Protein AF-A0A5C2SEZ6-F1 (afdb_monomer_lite)

Radius of gyration: 23.27 Å; chains: 1; bounding box: 78×70×46 Å

Secondary structure (DSSP, 8-state):
----------PPPP-------PPP------PPPP-PPPPP---STTPPB--SPPPGGG--SEEEEES-SSSS--PPEEEEEEESPPGGGTTT-TT--TTS-----GGGTT---EEEEEGGG-EEEEE-SSEEEEEEEEEPS--TTT--EEEEEEEEE-SBHHHHHHHHHHHHHHHHHHHHHHT----------TT-------PPPEEEEEEEBPTTS-B----SSTT--TT---B--SPPPEEEE-----------

Sequence (256 aa):
MHSTMDRSFLEELPTEACAEAKPTRQTSNCVPLATAAPLPTITTDSIYTLKTSISTEHFPDDLLVHGNVESVSQATIHYSRVYPIFPRDYTGFPGGKRGRMRKWFADAALSRNVAHLHLASAVQLLSDAHATVLRAPLSLPHESDDGSLVSVVVKIAHHTCGAHQRLVEEAELFNAISPLLEDDPAQNEPDADENAENREVKIPRFYGFYLPVRKDGSMRFRSHGELCDEECQQEVPWMTPILLLGGETEETALED

pLDDT: mean 73.84, std 19.25, range [36.53, 97.06]

Foldseek 3Di:
DDDDDDDDDPDDDDDDDPDDDDDDDDDDDDDDDPDDDDDDADAPPPAAFPPDDDDPLQQAQKEFEADDPPDDDRDTFIKGFPDDDDPVNPVPDPPPDDDPQPQPPVVVPPDGWYKYWYCVNWDFDDDDPFWTKIWTWIFTGDDPDPGRTHIWIKIWTDQWLLSLQVVVVVQVVLSVCQVVVVPPPDDPDDDDPPPPPPPDPDDWHWSGKIFTADPSRDGDPDHPPPPDHNPGGDGHPGGIIMTITTDPPPPPPPPD

Organism: NCBI:txid1328759

Structure (mmCIF, N/CA/C/O backbone):
data_AF-A0A5C2SEZ6-F1
#
_entry.id   AF-A0A5C2SEZ6-F1
#
loop_
_atom_site.group_PDB
_atom_site.id
_atom_site.type_symbol
_atom_site.label_atom_id
_atom_site.label_alt_id
_atom_site.label_comp_id
_atom_site.label_asym_id
_atom_site.label_entity_id
_atom_site.label_seq_id
_atom_site.pdbx_PDB_ins_code
_atom_site.Cartn_x
_atom_site.Cartn_y
_atom_site.Cartn_z
_atom_site.occupancy
_atom_site.B_iso_or_equiv
_atom_site.auth_seq_id
_atom_site.auth_comp_id
_atom_site.auth_asym_id
_atom_site.auth_atom_id
_atom_site.pdbx_PDB_model_num
ATOM 1 N N . MET A 1 1 ? 49.127 26.407 1.325 1.00 43.50 1 MET A N 1
ATOM 2 C CA . MET A 1 1 ? 48.425 25.194 1.792 1.00 43.50 1 MET A CA 1
ATOM 3 C C . MET A 1 1 ? 47.294 24.913 0.815 1.00 43.50 1 MET A C 1
ATOM 5 O O . MET A 1 1 ? 46.201 25.422 0.997 1.00 43.50 1 MET A O 1
ATOM 9 N N . HIS A 1 2 ? 47.595 24.204 -0.272 1.00 36.53 2 HIS A N 1
ATOM 10 C CA . HIS A 1 2 ? 46.609 23.750 -1.254 1.00 36.53 2 HIS A CA 1
ATOM 11 C C . HIS A 1 2 ? 46.599 22.225 -1.188 1.00 36.53 2 HIS A C 1
ATOM 13 O O . HIS A 1 2 ? 47.639 21.601 -1.376 1.00 36.53 2 HIS A O 1
ATOM 19 N N . SER A 1 3 ? 45.450 21.664 -0.821 1.00 48.97 3 SER A N 1
ATOM 20 C CA . SER A 1 3 ? 45.226 20.225 -0.717 1.00 48.97 3 SER A CA 1
ATOM 21 C C . SER A 1 3 ? 44.682 19.733 -2.053 1.00 48.97 3 SER A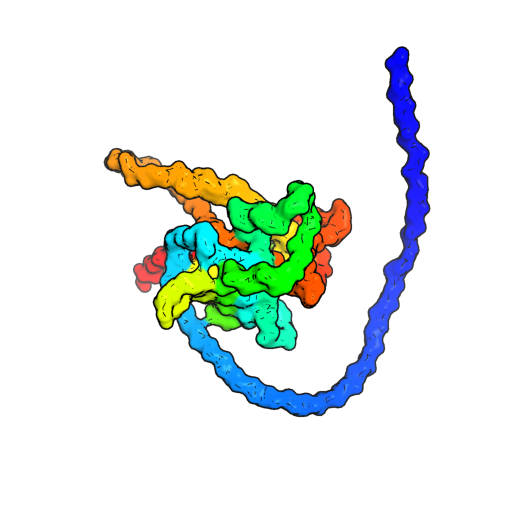 C 1
ATOM 23 O O . SER A 1 3 ? 43.508 19.924 -2.361 1.00 48.97 3 SER A O 1
ATOM 25 N N . THR A 1 4 ? 45.557 19.168 -2.876 1.00 47.66 4 THR A N 1
ATOM 26 C CA . THR A 1 4 ? 45.205 18.352 -4.039 1.00 47.66 4 THR A CA 1
ATOM 27 C C . THR A 1 4 ? 44.840 16.963 -3.528 1.00 47.66 4 THR A C 1
ATOM 29 O O . THR A 1 4 ? 45.702 16.256 -3.014 1.00 47.66 4 THR A O 1
ATOM 32 N N . MET A 1 5 ? 43.567 16.578 -3.632 1.00 48.88 5 MET A N 1
ATOM 33 C CA . MET A 1 5 ? 43.181 15.176 -3.488 1.00 48.88 5 MET A CA 1
ATOM 34 C C . MET A 1 5 ? 43.233 14.505 -4.855 1.00 48.88 5 MET A C 1
ATOM 36 O O . MET A 1 5 ? 42.486 14.865 -5.766 1.00 48.88 5 MET A O 1
ATOM 40 N N . ASP A 1 6 ? 44.157 13.552 -4.961 1.00 43.84 6 ASP A N 1
ATOM 41 C CA . ASP A 1 6 ? 44.297 12.606 -6.058 1.00 43.84 6 ASP A CA 1
ATOM 42 C C . ASP A 1 6 ? 43.005 11.811 -6.248 1.00 43.84 6 ASP A C 1
ATOM 44 O O . ASP A 1 6 ? 42.496 11.157 -5.335 1.00 43.84 6 ASP A O 1
ATOM 48 N N . ARG A 1 7 ? 42.484 11.872 -7.471 1.00 50.72 7 ARG A N 1
ATOM 49 C CA . ARG A 1 7 ? 41.317 11.132 -7.940 1.00 50.72 7 ARG A CA 1
ATOM 50 C C . ARG A 1 7 ? 41.801 10.128 -8.979 1.00 50.72 7 ARG A C 1
ATOM 52 O O . ARG A 1 7 ? 41.666 10.344 -10.177 1.00 50.72 7 ARG A O 1
ATOM 59 N N . SER A 1 8 ? 42.409 9.050 -8.506 1.00 46.88 8 SER A N 1
ATOM 60 C CA . SER A 1 8 ? 42.921 7.980 -9.361 1.00 46.88 8 SER A CA 1
ATOM 61 C C . SER A 1 8 ? 42.810 6.639 -8.648 1.00 46.88 8 SER A C 1
ATOM 63 O O . SER A 1 8 ? 43.757 6.205 -8.010 1.00 46.88 8 SER A O 1
ATOM 65 N N . PHE A 1 9 ? 41.636 6.016 -8.756 1.00 41.41 9 PHE A N 1
ATOM 66 C CA . PHE A 1 9 ? 41.429 4.568 -8.644 1.00 41.41 9 PHE A CA 1
ATOM 67 C C . PHE A 1 9 ? 40.138 4.229 -9.410 1.00 41.41 9 PHE A C 1
ATOM 69 O O . PHE A 1 9 ? 39.067 4.049 -8.840 1.00 41.41 9 PHE A O 1
ATOM 76 N N . LEU A 1 10 ? 40.235 4.257 -10.742 1.00 39.28 10 LEU A N 1
ATOM 77 C CA . LEU A 1 10 ? 39.327 3.531 -11.626 1.00 39.28 10 LEU A CA 1
ATOM 78 C C . LEU A 1 10 ? 40.023 2.203 -11.921 1.00 39.28 10 LEU A C 1
ATOM 80 O O . LEU A 1 10 ? 40.865 2.129 -12.810 1.00 39.28 10 LEU A O 1
ATOM 84 N N . GLU A 1 11 ? 39.725 1.191 -11.111 1.00 45.94 11 GLU A N 1
ATOM 85 C CA . GLU A 1 11 ? 39.969 -0.195 -11.496 1.00 45.94 11 GLU A CA 1
ATOM 86 C C . GLU A 1 11 ? 38.824 -0.634 -12.410 1.00 45.94 11 GLU A C 1
ATOM 88 O O . GLU A 1 11 ? 37.645 -0.587 -12.055 1.00 45.94 11 GLU A O 1
ATOM 93 N N . GLU A 1 12 ? 39.216 -0.996 -13.624 1.00 44.94 12 GLU A N 1
ATOM 94 C CA . GLU A 1 12 ? 38.401 -1.574 -14.680 1.00 44.94 12 GLU A CA 1
ATOM 95 C C . GLU A 1 12 ? 37.790 -2.900 -14.202 1.00 44.94 12 GLU A C 1
ATOM 97 O O . GLU A 1 12 ? 38.507 -3.853 -13.894 1.00 44.94 12 GLU A O 1
ATOM 102 N N . LEU A 1 13 ? 36.457 -2.985 -14.159 1.00 42.41 13 LEU A N 1
ATOM 103 C CA . LEU A 1 13 ? 35.765 -4.264 -14.008 1.00 42.41 13 LEU A CA 1
ATOM 104 C C . LEU A 1 13 ? 35.474 -4.858 -15.397 1.00 42.41 13 LEU A C 1
ATOM 106 O O . LEU A 1 13 ? 34.958 -4.153 -16.271 1.00 42.41 13 LEU A O 1
ATOM 110 N N . PRO A 1 14 ? 35.782 -6.148 -15.624 1.00 46.22 14 PRO A N 1
ATOM 111 C CA . PRO A 1 14 ? 35.607 -6.783 -16.919 1.00 46.22 14 PRO A CA 1
ATOM 112 C C . PRO A 1 14 ? 34.124 -6.899 -17.281 1.00 46.22 14 PRO A C 1
ATOM 114 O O . PRO A 1 14 ? 33.296 -7.391 -16.515 1.00 46.22 14 PRO A O 1
ATOM 117 N N . THR A 1 15 ? 33.817 -6.437 -18.489 1.00 49.62 15 THR A N 1
ATOM 118 C CA . THR A 1 15 ? 32.494 -6.440 -19.108 1.00 49.62 15 THR A CA 1
ATOM 119 C C . THR A 1 15 ? 32.340 -7.694 -19.967 1.00 49.62 15 THR A C 1
ATOM 121 O O . THR A 1 15 ? 32.423 -7.587 -21.180 1.00 49.62 15 THR A O 1
ATOM 124 N N . GLU A 1 16 ? 32.140 -8.887 -19.395 1.00 45.19 16 GLU A N 1
ATOM 125 C CA . GLU A 1 16 ? 31.789 -10.066 -20.209 1.00 45.19 16 GLU A CA 1
ATOM 126 C C . GLU A 1 16 ? 30.840 -11.054 -19.507 1.00 45.19 16 GLU A C 1
ATOM 128 O O . GLU A 1 16 ? 31.006 -11.397 -18.339 1.00 45.19 16 GLU A O 1
ATOM 133 N N . ALA A 1 17 ? 29.901 -11.559 -20.320 1.00 37.75 17 ALA A N 1
ATOM 134 C CA . ALA A 1 17 ? 29.115 -12.790 -20.180 1.00 37.75 17 ALA A CA 1
ATOM 135 C C . ALA A 1 17 ? 27.762 -12.751 -19.432 1.00 37.75 17 ALA A C 1
ATOM 137 O O . ALA A 1 17 ? 27.540 -13.473 -18.461 1.00 37.75 17 ALA A O 1
ATOM 138 N N . CYS A 1 18 ? 26.769 -12.072 -20.021 1.00 37.72 18 CYS A N 1
ATOM 139 C CA . CYS A 1 18 ? 25.389 -12.580 -19.990 1.00 37.72 18 CYS A CA 1
ATOM 140 C C . CYS A 1 18 ? 25.270 -13.755 -20.977 1.00 37.72 18 CYS A C 1
ATOM 142 O O . CYS A 1 18 ? 24.930 -13.569 -22.144 1.00 37.72 18 CYS A O 1
ATOM 144 N N . ALA A 1 19 ? 25.605 -14.963 -20.522 1.00 43.34 19 ALA A N 1
ATOM 145 C CA . ALA A 1 19 ? 25.366 -16.189 -21.274 1.00 43.34 19 ALA A CA 1
ATOM 146 C C . ALA A 1 19 ? 23.899 -16.634 -21.123 1.00 43.34 19 ALA A C 1
ATOM 148 O O . ALA A 1 19 ? 23.390 -16.785 -20.012 1.00 43.34 19 ALA A O 1
ATOM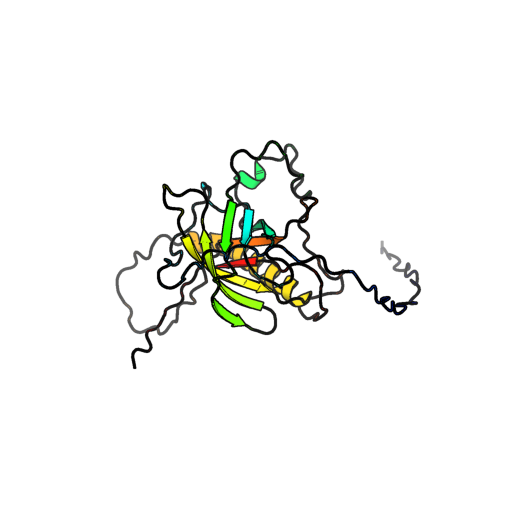 149 N N . GLU A 1 20 ? 23.244 -16.855 -22.265 1.00 47.09 20 GLU A N 1
ATOM 150 C CA . GLU A 1 20 ? 21.928 -17.477 -22.422 1.00 47.09 20 GLU A CA 1
ATOM 151 C C . GLU A 1 20 ? 21.794 -18.779 -21.616 1.00 47.09 20 GLU A C 1
ATOM 153 O O . GLU A 1 20 ? 22.454 -19.782 -21.898 1.00 47.09 20 GLU A O 1
ATOM 158 N N . ALA A 1 21 ? 20.855 -18.811 -20.671 1.00 40.66 21 ALA A N 1
ATOM 159 C CA . ALA A 1 21 ? 20.383 -20.048 -20.065 1.00 40.66 21 ALA A CA 1
ATOM 160 C C . ALA A 1 21 ? 19.099 -20.509 -20.776 1.00 40.66 21 ALA A C 1
ATOM 162 O O . ALA A 1 21 ? 18.012 -19.989 -20.530 1.00 40.66 21 ALA A O 1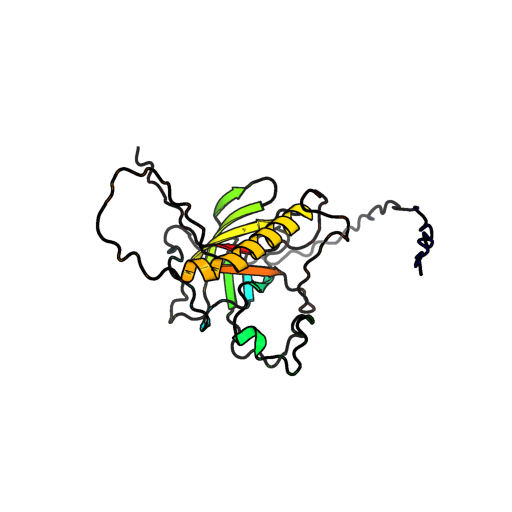
ATOM 163 N N . LYS A 1 22 ? 19.212 -21.512 -21.657 1.00 49.12 22 LYS A N 1
ATOM 164 C CA . LYS A 1 22 ? 18.059 -22.276 -22.166 1.00 49.12 22 LYS A CA 1
ATOM 165 C C . LYS A 1 22 ? 17.486 -23.157 -21.046 1.00 49.12 22 LYS A C 1
ATOM 167 O O . LYS A 1 22 ? 18.234 -23.977 -20.512 1.00 49.12 22 LYS A O 1
ATOM 172 N N . PRO A 1 23 ? 16.182 -23.089 -20.721 1.00 47.78 23 PRO A N 1
ATOM 173 C CA . PRO A 1 23 ? 15.590 -24.031 -19.782 1.00 47.78 23 PRO A CA 1
ATOM 174 C C . PRO A 1 23 ? 15.245 -25.366 -20.461 1.00 47.78 23 PRO A C 1
ATOM 176 O O . PRO A 1 23 ? 14.547 -25.433 -21.475 1.00 47.78 23 PRO A O 1
ATOM 179 N N . THR A 1 24 ? 15.733 -26.448 -19.855 1.00 47.16 24 THR A N 1
ATOM 180 C CA . THR A 1 24 ? 15.420 -27.841 -20.187 1.00 47.16 24 THR A CA 1
ATOM 181 C C . THR A 1 24 ? 13.977 -28.171 -19.803 1.00 47.16 24 THR A C 1
ATOM 183 O O . THR A 1 24 ? 13.569 -28.028 -18.652 1.00 47.16 24 THR A O 1
ATOM 186 N N . ARG A 1 25 ? 13.207 -28.651 -20.782 1.00 39.75 25 ARG A N 1
ATOM 187 C CA . ARG A 1 25 ? 11.801 -29.057 -20.662 1.00 39.75 25 ARG A CA 1
ATOM 188 C C . ARG A 1 25 ? 11.692 -30.351 -19.837 1.00 39.75 25 ARG A C 1
ATOM 190 O O . ARG A 1 25 ? 11.939 -31.432 -20.363 1.00 39.75 25 ARG A O 1
ATOM 197 N N . GLN A 1 26 ? 11.334 -30.250 -18.556 1.00 48.25 26 GLN A N 1
ATOM 198 C CA . GLN A 1 26 ? 10.955 -31.403 -17.728 1.00 48.25 26 GLN A CA 1
ATOM 199 C C . GLN A 1 26 ? 9.450 -31.672 -17.853 1.00 48.25 26 GLN A C 1
ATOM 201 O O . GLN A 1 26 ? 8.622 -30.819 -17.548 1.00 48.25 26 GLN A O 1
ATOM 206 N N . THR A 1 27 ? 9.100 -32.875 -18.302 1.00 45.91 27 THR A N 1
ATOM 207 C CA . THR A 1 27 ? 7.737 -33.415 -18.295 1.00 45.91 27 THR A CA 1
ATOM 208 C C . THR A 1 27 ? 7.425 -33.951 -16.897 1.00 45.91 27 THR A C 1
ATOM 210 O O . THR A 1 27 ? 7.945 -35.003 -16.520 1.00 45.91 27 THR A O 1
ATOM 213 N N . SER A 1 28 ? 6.616 -33.234 -16.112 1.00 58.03 28 SER A N 1
ATOM 214 C CA . SER A 1 28 ? 6.117 -33.724 -14.824 1.00 58.03 28 SER A CA 1
ATOM 215 C C . SER A 1 28 ? 4.764 -34.419 -14.996 1.00 58.03 28 SER A C 1
ATOM 217 O O . SER A 1 28 ? 3.887 -33.968 -15.732 1.00 58.03 28 SER A O 1
ATOM 219 N N . ASN A 1 29 ? 4.619 -35.560 -14.324 1.00 50.25 29 ASN A N 1
ATOM 220 C CA . ASN A 1 29 ? 3.380 -36.322 -14.248 1.00 50.25 29 ASN A CA 1
ATOM 221 C C . ASN A 1 29 ? 2.355 -35.556 -13.395 1.00 50.25 29 ASN A C 1
ATOM 223 O O . ASN A 1 29 ? 2.601 -35.294 -12.217 1.00 50.25 29 ASN A O 1
ATOM 227 N N . CYS A 1 30 ? 1.206 -35.219 -13.984 1.00 37.72 30 CYS A N 1
ATOM 228 C CA . CYS A 1 30 ? 0.079 -34.605 -13.286 1.00 37.72 30 CYS A CA 1
ATOM 229 C C . CYS A 1 30 ? -0.617 -35.623 -12.373 1.00 37.72 30 CYS A C 1
ATOM 231 O O . CYS A 1 30 ? -1.228 -36.581 -12.843 1.00 37.72 30 CYS A O 1
ATOM 233 N N . VAL A 1 31 ? -0.566 -35.377 -11.066 1.00 55.00 31 VAL A N 1
ATOM 234 C CA . VAL A 1 31 ? -1.474 -35.988 -10.090 1.00 55.00 31 VAL A CA 1
ATOM 235 C C . VAL A 1 31 ? -2.766 -35.157 -10.081 1.00 55.00 31 VAL A C 1
ATOM 237 O O . VAL A 1 31 ? -2.671 -33.929 -10.026 1.00 55.00 31 VAL A O 1
ATOM 240 N N . PRO A 1 32 ? -3.964 -35.766 -10.166 1.00 47.41 32 PRO A N 1
ATOM 241 C CA . PRO A 1 32 ? -5.222 -35.025 -10.179 1.00 47.41 32 PRO A CA 1
ATOM 242 C C . PRO A 1 32 ? -5.427 -34.272 -8.857 1.00 47.41 32 PRO A C 1
ATOM 244 O O . PRO A 1 32 ? -5.467 -34.861 -7.777 1.00 47.41 32 PRO A O 1
ATOM 247 N N . LEU A 1 33 ? -5.517 -32.946 -8.976 1.00 52.81 33 LEU A N 1
ATOM 248 C CA . LEU A 1 33 ? -5.685 -31.991 -7.888 1.00 52.81 33 LEU A CA 1
ATOM 249 C C . LEU A 1 33 ? -7.116 -32.087 -7.336 1.00 52.81 33 LEU A C 1
ATOM 251 O O . LEU A 1 33 ? -8.083 -31.999 -8.094 1.00 52.81 33 LEU A O 1
ATOM 255 N N . ALA A 1 34 ? -7.241 -32.282 -6.023 1.00 51.84 34 ALA A N 1
ATOM 256 C CA . ALA A 1 34 ? -8.524 -32.320 -5.331 1.00 51.84 34 ALA A CA 1
ATOM 257 C C . ALA A 1 34 ? -9.313 -31.023 -5.577 1.00 51.84 34 ALA A C 1
ATOM 259 O O . ALA A 1 34 ? -8.772 -29.923 -5.460 1.00 51.84 34 ALA A O 1
ATOM 260 N N . THR A 1 35 ? -10.590 -31.164 -5.932 1.00 53.38 35 THR A N 1
ATOM 261 C CA . THR A 1 35 ? -11.515 -30.063 -6.209 1.00 53.38 35 THR A CA 1
ATOM 262 C C . THR A 1 35 ? -11.680 -29.198 -4.957 1.00 53.38 35 THR A C 1
ATOM 264 O O . THR A 1 35 ? -12.340 -29.600 -4.001 1.00 53.38 35 THR A O 1
ATOM 267 N N . ALA A 1 36 ? -11.040 -28.026 -4.941 1.00 60.66 36 ALA A N 1
ATOM 268 C CA . ALA A 1 36 ? -11.191 -27.048 -3.871 1.00 60.66 36 ALA A CA 1
ATOM 269 C C . ALA A 1 36 ? -12.627 -26.499 -3.863 1.00 60.66 36 ALA A C 1
ATOM 271 O O . ALA A 1 36 ? -13.188 -26.198 -4.918 1.00 60.66 36 ALA A O 1
ATOM 272 N N . ALA A 1 37 ? -13.224 -26.387 -2.675 1.00 57.94 37 ALA A N 1
ATOM 273 C CA . ALA A 1 37 ? -14.543 -25.789 -2.506 1.00 57.94 37 ALA A CA 1
ATOM 274 C C . ALA A 1 37 ? -14.534 -24.317 -2.979 1.00 57.94 37 ALA A C 1
ATOM 276 O O . ALA A 1 37 ? -13.536 -23.623 -2.763 1.00 57.94 37 ALA A O 1
ATOM 277 N N . PRO A 1 38 ? -15.611 -23.831 -3.624 1.00 60.88 38 PRO A N 1
ATOM 278 C CA . PRO A 1 38 ? -15.698 -22.446 -4.075 1.00 60.88 38 PRO A CA 1
ATOM 279 C C . PRO A 1 38 ? -15.639 -21.492 -2.876 1.00 60.88 38 PRO A C 1
ATOM 281 O O . PRO A 1 38 ? -16.372 -21.658 -1.901 1.00 60.88 38 PRO A O 1
ATOM 284 N N . LEU A 1 39 ? -14.738 -20.509 -2.945 1.00 63.16 39 LEU A N 1
ATOM 285 C CA . LEU A 1 39 ? -14.617 -19.463 -1.932 1.00 63.16 39 LEU A CA 1
ATOM 286 C C . LEU A 1 39 ? -15.883 -18.585 -1.938 1.00 63.16 39 LEU A C 1
ATOM 288 O O . LEU A 1 39 ? -16.404 -18.298 -3.020 1.00 63.16 39 LEU A O 1
ATOM 292 N N . PRO A 1 40 ? -16.376 -18.148 -0.765 1.00 63.34 40 PRO A N 1
ATOM 293 C CA . PRO A 1 40 ? -17.528 -17.257 -0.682 1.00 63.34 40 PRO A CA 1
ATOM 294 C C . PRO A 1 40 ? -17.240 -15.961 -1.447 1.00 63.34 40 PRO A C 1
ATOM 296 O O . PRO A 1 40 ? -16.238 -15.289 -1.205 1.00 63.34 40 PRO A O 1
ATOM 299 N N . THR A 1 41 ? -18.108 -15.629 -2.401 1.00 66.94 41 THR A N 1
ATOM 300 C CA . THR A 1 41 ? -18.017 -14.389 -3.173 1.00 66.94 41 THR A CA 1
ATOM 301 C C . THR A 1 41 ? -18.573 -13.251 -2.326 1.00 66.94 41 THR A C 1
ATOM 303 O O . THR A 1 41 ? -19.759 -13.238 -2.010 1.00 66.94 41 THR A O 1
ATOM 306 N N . ILE A 1 42 ? -17.712 -12.318 -1.923 1.00 72.88 42 ILE A N 1
ATOM 307 C CA . ILE A 1 42 ? -18.128 -11.094 -1.232 1.00 72.88 42 ILE A CA 1
ATOM 308 C C . ILE A 1 42 ? -18.625 -10.118 -2.301 1.00 72.88 42 ILE A C 1
ATOM 310 O O . ILE A 1 42 ? -17.845 -9.736 -3.177 1.00 72.88 42 ILE A O 1
ATOM 314 N N . THR A 1 43 ? -19.904 -9.745 -2.242 1.00 71.62 43 THR A N 1
ATOM 315 C CA . THR A 1 43 ? -20.503 -8.728 -3.119 1.00 71.62 43 THR A CA 1
ATOM 316 C C . THR A 1 43 ? -20.121 -7.332 -2.624 1.00 71.62 43 THR A C 1
ATOM 318 O O . THR A 1 43 ? -20.232 -7.046 -1.434 1.00 71.62 43 THR A O 1
ATOM 321 N N . THR A 1 44 ? -19.667 -6.460 -3.524 1.00 64.44 44 THR A N 1
ATOM 322 C CA . THR A 1 44 ? -19.158 -5.115 -3.198 1.00 64.44 44 THR A CA 1
ATOM 323 C C . THR A 1 44 ? -20.233 -4.037 -3.060 1.00 64.44 44 THR A C 1
ATOM 325 O O . THR A 1 44 ? -19.950 -2.977 -2.510 1.00 64.44 44 THR A O 1
ATOM 328 N N . ASP A 1 45 ? -21.455 -4.300 -3.522 1.00 61.41 45 ASP A N 1
ATOM 329 C CA . ASP A 1 45 ? -22.482 -3.271 -3.764 1.00 61.41 45 ASP A CA 1
ATOM 330 C C . ASP A 1 45 ? -23.051 -2.623 -2.489 1.00 61.41 45 ASP A C 1
ATOM 332 O O . ASP A 1 45 ? -23.702 -1.586 -2.558 1.00 61.41 45 ASP A O 1
ATOM 336 N N . SER A 1 46 ? -22.795 -3.200 -1.313 1.00 63.84 46 SER A N 1
ATOM 337 C CA . SER A 1 46 ? -23.280 -2.687 -0.024 1.00 63.84 46 SER A CA 1
ATOM 338 C C . SER A 1 46 ? -22.166 -2.409 0.986 1.00 63.84 46 SER A C 1
ATOM 340 O O . SER A 1 46 ? -22.437 -2.294 2.182 1.00 63.84 46 SER A O 1
ATOM 342 N N . ILE A 1 47 ? -20.907 -2.357 0.544 1.00 73.56 47 ILE A N 1
ATOM 343 C CA . ILE A 1 47 ? -19.778 -2.162 1.454 1.00 73.56 47 ILE A CA 1
ATOM 344 C C . ILE A 1 47 ? -19.570 -0.667 1.674 1.00 73.56 47 ILE A C 1
ATOM 346 O O . ILE A 1 47 ? -19.258 0.078 0.745 1.00 73.56 47 ILE A O 1
ATOM 350 N N . TYR A 1 48 ? -19.710 -0.233 2.924 1.00 79.50 48 TYR A N 1
ATOM 351 C CA . TYR A 1 48 ? -19.461 1.149 3.306 1.00 79.50 48 TYR A CA 1
ATOM 352 C C . TYR A 1 48 ? -18.024 1.545 2.971 1.00 79.50 48 TYR A C 1
ATOM 354 O O . TYR A 1 48 ? -17.066 0.871 3.361 1.00 79.50 48 TYR A O 1
ATOM 362 N N . THR A 1 49 ? -17.855 2.663 2.267 1.00 80.19 49 THR A N 1
ATOM 363 C CA . THR A 1 49 ? -16.529 3.255 2.121 1.00 80.19 49 THR A CA 1
ATOM 364 C C . THR A 1 49 ? -16.025 3.674 3.491 1.00 80.19 49 THR A C 1
ATOM 366 O O . THR A 1 49 ? -16.756 4.302 4.263 1.00 80.19 49 THR A O 1
ATOM 369 N N . LEU A 1 50 ? -14.770 3.351 3.789 1.00 77.62 50 LEU A N 1
ATOM 370 C CA . LEU A 1 50 ? -14.111 3.842 4.986 1.00 77.62 50 LEU A CA 1
ATOM 371 C C . LEU A 1 50 ? -13.987 5.373 4.880 1.00 77.62 50 LEU A C 1
ATOM 373 O O . LEU A 1 50 ? -13.133 5.885 4.162 1.00 77.62 50 LEU A O 1
ATOM 377 N N . LYS A 1 51 ? -14.910 6.096 5.526 1.00 70.56 51 LYS A N 1
ATOM 378 C CA . LYS A 1 51 ? -14.936 7.571 5.567 1.00 70.56 51 LYS A CA 1
ATOM 379 C C . LYS A 1 51 ? -14.113 8.116 6.736 1.00 70.56 51 LYS A C 1
ATOM 381 O O . LYS A 1 51 ? -13.514 9.186 6.650 1.00 70.56 51 LYS A O 1
ATOM 386 N N . THR A 1 52 ? -14.081 7.383 7.845 1.00 70.75 52 THR A N 1
ATOM 387 C CA . THR A 1 52 ? -13.407 7.775 9.088 1.00 70.75 52 THR A CA 1
ATOM 388 C C . THR A 1 52 ? -11.938 7.348 9.103 1.00 70.75 52 THR A C 1
ATOM 390 O O . THR A 1 52 ? -11.499 6.507 8.314 1.00 70.75 52 THR A O 1
ATOM 393 N N . SER A 1 53 ? -11.139 7.958 9.983 1.00 79.56 53 SER A N 1
ATOM 394 C CA . SER A 1 53 ? -9.791 7.468 10.279 1.00 79.56 53 SER A CA 1
ATOM 395 C C . SER A 1 53 ? -9.898 6.113 10.958 1.00 79.56 53 SER A C 1
ATOM 397 O O . SER A 1 53 ? -10.770 5.895 11.799 1.00 79.56 53 SER A O 1
ATOM 399 N N . ILE A 1 54 ? -8.962 5.222 10.644 1.00 85.38 54 ILE A N 1
ATOM 400 C CA . ILE A 1 54 ? -8.717 4.056 11.487 1.00 85.38 54 ILE A CA 1
ATOM 401 C C . ILE A 1 54 ? -7.968 4.576 12.706 1.00 85.38 54 ILE A C 1
ATOM 403 O O . ILE A 1 54 ? -6.940 5.242 12.554 1.00 85.38 54 ILE A O 1
ATOM 407 N N . SER A 1 55 ? -8.477 4.313 13.909 1.00 86.94 55 SER A N 1
ATOM 408 C CA . SER A 1 55 ? -7.797 4.797 15.105 1.00 86.94 55 SER A CA 1
ATOM 409 C C . SER A 1 55 ? -6.402 4.188 15.195 1.00 86.94 55 SER A C 1
ATOM 411 O O . SER A 1 55 ? -6.178 3.038 14.807 1.00 86.94 55 SER A O 1
ATOM 413 N N . THR A 1 56 ? -5.453 4.961 15.724 1.00 87.19 56 THR A N 1
ATOM 414 C CA . THR A 1 56 ? -4.062 4.524 15.854 1.00 87.19 56 THR A CA 1
ATOM 415 C C . THR A 1 56 ? -3.983 3.134 16.477 1.00 87.19 56 THR A C 1
ATOM 417 O O . THR A 1 56 ? -3.268 2.291 15.949 1.00 87.19 56 THR A O 1
ATOM 420 N N . GLU A 1 57 ? -4.742 2.856 17.537 1.00 86.19 57 GLU A N 1
ATOM 421 C CA . GLU A 1 57 ? -4.736 1.580 18.269 1.00 86.19 57 GLU A CA 1
ATOM 422 C C . GLU A 1 57 ? -5.191 0.366 17.454 1.00 86.19 57 GLU A C 1
ATOM 424 O O . GLU A 1 57 ? -4.678 -0.718 17.708 1.00 86.19 57 GLU A O 1
ATOM 429 N N . HIS A 1 58 ? -6.068 0.546 16.461 1.00 87.81 58 HIS A N 1
ATOM 430 C CA . HIS A 1 58 ? -6.595 -0.529 15.604 1.00 87.81 58 HIS A CA 1
ATOM 431 C C . HIS A 1 58 ? -5.994 -0.509 14.195 1.00 87.81 58 HIS A C 1
ATOM 433 O O . HIS A 1 58 ? -6.348 -1.324 13.345 1.00 87.81 58 HIS A O 1
ATOM 439 N N . PHE A 1 59 ? -5.065 0.410 13.924 1.00 91.25 59 PHE A N 1
ATOM 440 C CA . PHE A 1 59 ? -4.457 0.508 12.607 1.00 91.25 59 PHE A CA 1
ATOM 441 C C . PHE A 1 59 ? -3.725 -0.797 12.252 1.00 91.25 59 PHE A C 1
ATOM 443 O O . PHE A 1 59 ? -2.923 -1.256 13.080 1.00 91.25 59 PHE A O 1
ATOM 450 N N . PRO A 1 60 ? -3.959 -1.382 11.058 1.00 93.69 60 PRO A N 1
ATOM 451 C CA . PRO A 1 60 ? -3.368 -2.661 10.689 1.00 93.69 60 PRO A CA 1
ATOM 452 C C . PRO A 1 60 ? -1.838 -2.599 10.667 1.00 93.69 60 PRO A C 1
ATOM 454 O O . PRO A 1 60 ? -1.224 -1.758 10.013 1.00 93.69 60 PRO A O 1
ATOM 457 N N . ASP A 1 61 ? -1.200 -3.500 11.401 1.00 92.75 61 ASP A N 1
ATOM 458 C CA . ASP A 1 61 ? 0.247 -3.699 11.348 1.00 92.75 61 ASP A CA 1
ATOM 459 C C . ASP A 1 61 ? 0.616 -4.666 10.220 1.00 92.75 61 ASP A C 1
ATOM 461 O O . ASP A 1 61 ? 1.644 -4.503 9.560 1.00 92.75 61 ASP A O 1
ATOM 465 N N . ASP A 1 62 ? -0.249 -5.652 9.990 1.00 94.19 62 ASP A N 1
ATOM 466 C CA . ASP A 1 62 ? -0.110 -6.671 8.965 1.00 94.19 62 ASP A CA 1
ATOM 467 C C . ASP A 1 62 ? -1.365 -6.709 8.091 1.00 94.19 62 ASP A C 1
ATOM 469 O O . ASP A 1 62 ? -2.491 -6.509 8.557 1.00 94.19 62 ASP A O 1
ATOM 473 N N . LEU A 1 63 ? -1.157 -7.012 6.815 1.00 94.94 63 LEU A N 1
ATOM 474 C CA . LEU A 1 63 ? -2.213 -7.171 5.833 1.00 94.94 63 LEU A CA 1
ATOM 475 C C . LEU A 1 63 ? -2.120 -8.561 5.203 1.00 94.94 63 LEU A C 1
ATOM 477 O O . LEU A 1 63 ? -1.098 -8.942 4.629 1.00 94.94 63 LEU A O 1
ATOM 481 N N . LEU A 1 64 ? -3.198 -9.328 5.318 1.00 94.81 64 LEU A N 1
ATOM 482 C CA . LEU A 1 64 ? -3.359 -10.621 4.667 1.00 94.81 64 LEU A CA 1
ATOM 483 C C . LEU A 1 64 ? -4.170 -10.429 3.390 1.00 94.81 64 LEU A C 1
ATOM 485 O O . LEU A 1 64 ? -5.375 -10.185 3.429 1.00 94.81 64 LEU A O 1
ATOM 489 N N . VAL A 1 65 ? -3.487 -10.519 2.255 1.00 94.31 65 VAL A N 1
ATOM 490 C CA . VAL A 1 65 ? -4.068 -10.256 0.942 1.00 94.31 65 VAL A CA 1
ATOM 491 C C . VAL A 1 65 ? -4.546 -11.565 0.335 1.00 94.31 65 VAL A C 1
ATOM 493 O O . VAL A 1 65 ? -3.759 -12.484 0.100 1.00 94.31 65 VAL A O 1
ATOM 496 N N . HIS A 1 66 ? -5.848 -11.642 0.093 1.00 93.25 66 HIS A N 1
ATOM 497 C CA . HIS A 1 66 ? -6.528 -12.779 -0.510 1.00 93.25 66 HIS A CA 1
ATOM 498 C C . HIS A 1 66 ? -6.860 -12.502 -1.965 1.00 93.25 66 HIS A C 1
ATOM 500 O O . HIS A 1 66 ? -7.275 -11.401 -2.330 1.00 93.25 66 HIS A O 1
ATOM 506 N N . GLY A 1 67 ? -6.786 -13.544 -2.784 1.00 88.62 67 GLY A N 1
ATOM 507 C CA . GLY A 1 67 ? -7.049 -13.412 -4.204 1.00 88.62 67 GLY A CA 1
ATOM 508 C C . GLY A 1 67 ? -5.835 -12.901 -4.947 1.00 88.62 67 GLY A C 1
ATOM 509 O O . GLY A 1 67 ? -4.695 -13.081 -4.519 1.00 88.62 67 GLY A O 1
ATOM 510 N N . ASN A 1 68 ? -6.094 -12.358 -6.126 1.00 76.00 68 ASN A N 1
ATOM 511 C CA . ASN A 1 68 ? -5.110 -12.464 -7.166 1.00 76.00 68 ASN A CA 1
ATOM 512 C C . ASN A 1 68 ? -4.497 -11.136 -7.548 1.00 76.00 68 ASN A C 1
ATOM 514 O O . ASN A 1 68 ? -5.092 -10.369 -8.292 1.00 76.00 68 ASN A O 1
ATOM 518 N N . VAL A 1 69 ? -3.287 -10.904 -7.053 1.00 67.12 69 VAL A N 1
ATOM 519 C CA . VAL A 1 69 ? -2.475 -9.789 -7.528 1.00 67.12 69 VAL A CA 1
ATOM 520 C C . VAL A 1 69 ? -1.857 -10.146 -8.894 1.00 67.12 69 VAL A C 1
ATOM 522 O O . VAL A 1 69 ? -1.745 -9.276 -9.744 1.00 67.12 69 VAL A O 1
ATOM 525 N N . GLU A 1 70 ? -1.465 -11.418 -9.122 1.00 63.44 70 GLU A N 1
ATOM 526 C CA . GLU A 1 70 ? -0.546 -11.800 -10.234 1.00 63.44 70 GLU A CA 1
ATOM 527 C C . GLU A 1 70 ? -0.674 -13.269 -10.752 1.00 63.44 70 GLU A C 1
ATOM 529 O O . GLU A 1 70 ? -0.058 -13.662 -11.735 1.00 63.44 70 GLU A O 1
ATOM 534 N N . SER A 1 71 ? -1.500 -14.106 -10.122 1.00 52.12 71 SER A N 1
ATOM 535 C CA . SER A 1 71 ? -2.000 -15.435 -10.540 1.00 52.12 71 SER A CA 1
ATOM 536 C C . SER A 1 71 ? -1.033 -16.575 -10.821 1.00 52.12 71 SER A C 1
ATOM 538 O O . SER A 1 71 ? -0.847 -16.933 -11.978 1.00 52.12 71 SER A O 1
ATOM 540 N N . VAL A 1 72 ? -0.653 -17.335 -9.779 1.00 45.44 72 VAL A N 1
ATOM 541 C CA . VAL A 1 72 ? -0.508 -18.810 -9.928 1.00 45.44 72 VAL A CA 1
ATOM 542 C C . VAL A 1 72 ? -1.005 -19.631 -8.719 1.00 45.44 72 VAL A C 1
ATOM 544 O O . VAL A 1 72 ? -1.219 -20.835 -8.841 1.00 45.44 72 VAL A O 1
ATOM 547 N N . SER A 1 73 ? -1.284 -19.048 -7.552 1.00 57.12 73 SER A N 1
ATOM 548 C CA . SER A 1 73 ? -1.835 -19.824 -6.433 1.00 57.12 73 SER A CA 1
ATOM 549 C C . SER A 1 73 ? -2.793 -18.997 -5.589 1.00 57.12 73 SER A C 1
ATOM 551 O O . SER A 1 73 ? -2.536 -17.834 -5.310 1.00 57.12 73 SER A O 1
ATOM 553 N N . GLN A 1 74 ? -3.892 -19.617 -5.149 1.00 64.12 74 GLN A N 1
ATOM 554 C CA . GLN A 1 74 ? -4.883 -19.067 -4.207 1.00 64.12 74 GLN A CA 1
ATOM 555 C C . GLN A 1 74 ? -4.297 -18.812 -2.797 1.00 64.12 74 GLN A C 1
ATOM 557 O O . GLN A 1 74 ? -5.010 -18.863 -1.799 1.00 64.12 74 GLN A O 1
ATOM 562 N N . ALA A 1 75 ? -2.984 -18.623 -2.687 1.00 81.00 75 ALA A N 1
ATOM 563 C CA . ALA A 1 75 ? -2.307 -18.442 -1.423 1.00 81.00 75 ALA A CA 1
ATOM 564 C C . ALA A 1 75 ? -2.498 -17.004 -0.942 1.00 81.00 75 ALA A C 1
ATOM 566 O O . ALA A 1 75 ? -2.232 -16.054 -1.673 1.00 81.00 75 ALA A O 1
ATOM 567 N N . THR A 1 76 ? -2.913 -16.857 0.312 1.00 90.94 76 THR A N 1
ATOM 568 C CA . THR A 1 76 ? -2.878 -15.577 1.015 1.00 90.94 76 THR A CA 1
ATOM 569 C C . THR A 1 76 ? -1.436 -15.080 1.087 1.00 90.94 76 THR A C 1
ATOM 571 O O . THR A 1 76 ? -0.543 -15.812 1.526 1.00 90.94 76 THR A O 1
ATOM 574 N N . ILE A 1 77 ? -1.203 -13.838 0.669 1.00 91.75 77 ILE A N 1
ATOM 575 C CA . ILE A 1 77 ? 0.111 -13.196 0.748 1.00 91.75 77 ILE A CA 1
ATOM 576 C C . ILE A 1 77 ? 0.130 -12.292 1.978 1.00 91.75 77 ILE A C 1
ATOM 578 O O . ILE A 1 77 ? -0.787 -11.502 2.202 1.00 91.75 77 ILE A O 1
ATOM 582 N N . HIS A 1 78 ? 1.182 -12.414 2.783 1.00 93.19 78 HIS A N 1
ATOM 583 C CA . HIS A 1 78 ? 1.382 -11.577 3.960 1.00 93.19 78 HIS A CA 1
ATOM 584 C C . HIS A 1 78 ? 2.167 -10.324 3.584 1.00 93.19 78 HIS A C 1
ATOM 586 O O . HIS A 1 78 ? 3.248 -10.405 3.002 1.00 93.19 78 HIS A O 1
ATOM 592 N N . TYR A 1 79 ? 1.619 -9.173 3.944 1.00 94.44 79 TYR A N 1
ATOM 593 C CA . TYR A 1 79 ? 2.248 -7.871 3.848 1.00 94.44 79 TYR A CA 1
ATOM 594 C C . TYR A 1 79 ? 2.387 -7.249 5.241 1.00 94.44 79 TYR A C 1
ATOM 596 O O . TYR A 1 79 ? 1.552 -7.474 6.114 1.00 94.44 79 TYR A O 1
ATOM 604 N N . SER A 1 80 ? 3.421 -6.439 5.443 1.00 93.69 80 SER A N 1
ATOM 605 C CA . SER A 1 80 ? 3.656 -5.704 6.689 1.00 93.69 80 SER A CA 1
ATOM 606 C C . SER A 1 80 ? 3.682 -4.212 6.400 1.00 93.69 80 SER A C 1
ATOM 608 O O . SER A 1 80 ? 4.216 -3.768 5.378 1.00 93.69 80 SER A O 1
ATOM 610 N N . ARG A 1 81 ? 3.118 -3.442 7.329 1.00 94.88 81 ARG A N 1
ATOM 611 C CA . ARG A 1 81 ? 3.073 -1.985 7.262 1.00 94.88 81 ARG A CA 1
ATOM 612 C C . ARG A 1 81 ? 4.480 -1.394 7.295 1.00 94.88 81 ARG A C 1
ATOM 614 O O . ARG A 1 81 ? 5.321 -1.786 8.109 1.00 94.88 81 ARG A O 1
ATOM 621 N N . VAL A 1 82 ? 4.699 -0.415 6.426 1.00 93.81 82 VAL A N 1
ATOM 622 C CA . VAL A 1 82 ? 5.848 0.496 6.437 1.00 93.81 82 VAL A CA 1
ATOM 623 C C . VAL A 1 82 ? 5.413 1.875 6.928 1.00 93.81 82 VAL A C 1
ATOM 625 O O . VAL A 1 82 ? 6.075 2.441 7.796 1.00 93.81 82 VAL A O 1
ATOM 628 N N . TYR A 1 83 ? 4.290 2.382 6.409 1.00 94.31 83 TYR A N 1
ATOM 629 C CA . TYR A 1 83 ? 3.734 3.695 6.742 1.00 94.31 83 TYR A CA 1
ATOM 630 C C . TYR A 1 83 ? 2.229 3.619 7.043 1.00 94.31 83 TYR A C 1
ATOM 632 O O . TYR A 1 83 ? 1.565 2.724 6.516 1.00 94.31 83 TYR A O 1
ATOM 640 N N . PRO A 1 84 ? 1.680 4.561 7.833 1.00 93.62 84 PRO A N 1
ATOM 641 C CA . PRO A 1 84 ? 2.405 5.556 8.640 1.00 93.62 84 PRO A CA 1
ATOM 642 C C . PRO A 1 84 ? 3.189 4.894 9.780 1.00 93.62 84 PRO A C 1
ATOM 644 O O . PRO A 1 84 ? 2.999 3.708 10.009 1.00 93.62 84 PRO A O 1
ATOM 647 N N . ILE A 1 85 ? 4.083 5.603 10.478 1.00 89.31 85 ILE A N 1
ATOM 648 C CA . ILE A 1 85 ? 4.832 5.059 11.632 1.00 89.31 85 ILE A CA 1
ATOM 649 C C . ILE A 1 85 ? 4.218 5.582 12.934 1.00 89.31 85 ILE A C 1
ATOM 651 O O . ILE A 1 85 ? 4.144 6.791 13.140 1.00 89.31 85 ILE A O 1
ATOM 655 N N . PHE A 1 86 ? 3.853 4.686 13.850 1.00 88.00 86 PHE A N 1
ATOM 656 C CA . PHE A 1 86 ? 3.218 5.038 15.121 1.00 88.00 86 PHE A CA 1
ATOM 657 C C . PHE A 1 86 ? 4.189 4.996 16.307 1.00 88.00 86 PHE A C 1
ATOM 659 O O . PHE A 1 86 ? 5.178 4.263 16.276 1.00 88.00 86 PHE A O 1
ATOM 666 N N . PRO A 1 87 ? 3.884 5.686 17.425 1.00 86.75 87 PRO A N 1
ATOM 667 C CA . PRO A 1 87 ? 4.673 5.600 18.657 1.00 86.75 87 PRO A CA 1
ATOM 668 C C . PRO A 1 87 ? 4.927 4.160 19.141 1.00 86.75 87 PRO A C 1
ATOM 670 O O . PRO A 1 87 ? 6.036 3.838 19.571 1.00 86.75 87 PRO A O 1
ATOM 673 N N . ARG A 1 88 ? 3.940 3.260 18.996 1.00 84.50 88 ARG A N 1
ATOM 674 C CA . ARG A 1 88 ? 4.079 1.833 19.356 1.00 84.50 88 ARG A CA 1
ATOM 675 C C . ARG A 1 88 ? 5.085 1.064 18.495 1.00 84.50 88 ARG A C 1
ATOM 677 O O . ARG A 1 88 ? 5.534 -0.005 18.888 1.00 84.50 88 ARG A O 1
ATOM 684 N N . ASP A 1 89 ? 5.471 1.591 17.335 1.00 83.31 89 ASP A N 1
ATOM 685 C CA . ASP A 1 89 ? 6.475 0.949 16.483 1.00 83.31 89 ASP A CA 1
ATOM 686 C C . ASP A 1 89 ? 7.891 1.069 17.058 1.00 83.31 89 ASP A C 1
ATOM 688 O O . ASP A 1 89 ? 8.779 0.288 16.703 1.00 83.31 89 ASP A O 1
ATOM 692 N N . TYR A 1 90 ? 8.100 2.018 17.974 1.00 76.69 90 TYR A N 1
ATOM 693 C CA . TYR A 1 90 ? 9.386 2.269 18.617 1.00 76.69 90 TYR A CA 1
ATOM 694 C C . TYR A 1 90 ? 9.591 1.455 19.903 1.00 76.69 90 TYR A C 1
ATOM 696 O O . TYR A 1 90 ? 10.734 1.260 20.322 1.00 76.69 90 TYR A O 1
ATOM 704 N N . THR A 1 91 ? 8.526 0.946 20.528 1.00 65.12 91 THR A N 1
ATOM 705 C CA . THR A 1 91 ? 8.566 0.401 21.900 1.00 65.12 91 THR A CA 1
ATOM 706 C C . THR A 1 91 ? 9.144 -1.019 22.025 1.00 65.12 91 THR A C 1
ATOM 708 O O . THR A 1 91 ? 9.184 -1.566 23.121 1.00 65.12 91 THR A O 1
ATOM 711 N N . GLY A 1 92 ? 9.677 -1.608 20.948 1.00 58.62 92 GLY A N 1
ATOM 712 C CA . GLY A 1 92 ? 10.244 -2.969 20.938 1.00 58.62 92 GLY A CA 1
ATOM 713 C C . GLY A 1 92 ? 11.768 -3.074 20.789 1.00 58.62 92 GLY A C 1
ATOM 714 O O . GLY A 1 92 ? 12.290 -4.185 20.714 1.00 58.62 92 GLY A O 1
ATOM 715 N N . PHE A 1 93 ? 12.499 -1.956 20.711 1.00 53.94 93 PHE A N 1
ATOM 716 C CA . PHE A 1 93 ? 13.948 -1.966 20.465 1.00 53.94 93 PHE A CA 1
ATOM 717 C C . PHE A 1 93 ? 14.740 -1.376 21.640 1.00 53.94 93 PHE A C 1
ATOM 719 O O . PHE A 1 93 ? 14.994 -0.167 21.661 1.00 53.94 93 PHE A O 1
ATOM 726 N N . PRO A 1 94 ? 15.219 -2.203 22.588 1.00 47.22 94 PRO A N 1
ATOM 727 C CA . PRO A 1 94 ? 16.242 -1.762 23.527 1.00 47.22 94 PRO A CA 1
ATOM 728 C C . PRO A 1 94 ? 17.536 -1.489 22.739 1.00 47.22 94 PRO A C 1
ATOM 730 O O . PRO A 1 94 ? 18.267 -2.410 22.386 1.00 47.22 94 PRO A O 1
ATOM 733 N N . GLY A 1 95 ? 17.797 -0.223 22.393 1.00 55.44 95 GLY A N 1
ATOM 734 C CA . GLY A 1 95 ? 19.076 0.199 21.799 1.00 55.44 95 GLY A CA 1
ATOM 735 C C . GLY A 1 95 ? 19.033 1.065 20.534 1.00 55.44 95 GLY A C 1
ATOM 736 O O . GLY A 1 95 ? 20.080 1.254 19.921 1.00 55.44 95 GLY A O 1
ATOM 737 N N . GLY A 1 96 ? 17.879 1.598 20.117 1.00 50.56 96 GLY A N 1
ATOM 738 C CA . GLY A 1 96 ? 17.814 2.764 19.213 1.00 50.56 96 GLY A CA 1
ATOM 739 C C . GLY A 1 96 ? 18.319 2.595 17.769 1.00 50.56 96 GLY A C 1
ATOM 740 O O . GLY A 1 96 ? 18.301 3.559 17.006 1.00 50.56 96 GLY A O 1
ATOM 741 N N . LYS A 1 97 ? 18.742 1.400 17.338 1.00 51.56 97 LYS A N 1
ATOM 742 C CA . LYS A 1 97 ? 19.179 1.164 15.952 1.00 51.56 97 LYS A CA 1
ATOM 743 C C . LYS A 1 97 ? 17.983 0.864 15.048 1.00 51.56 97 LYS A C 1
ATOM 745 O O . LYS A 1 97 ? 17.651 -0.295 14.803 1.00 51.56 97 LYS A O 1
ATOM 750 N N . ARG A 1 98 ? 17.358 1.927 14.528 1.00 48.72 98 ARG A N 1
ATOM 751 C CA . ARG A 1 98 ? 16.465 1.850 13.360 1.00 48.72 98 ARG A CA 1
ATOM 752 C C . ARG A 1 98 ? 17.285 1.306 12.187 1.00 48.72 98 ARG A C 1
ATOM 754 O O . ARG A 1 98 ? 18.302 1.894 11.840 1.00 48.72 98 ARG A O 1
ATOM 761 N N . GLY A 1 99 ? 16.905 0.162 11.626 1.00 46.62 99 GLY A N 1
ATOM 762 C CA . GLY A 1 99 ? 17.549 -0.344 10.405 1.00 46.62 99 GLY A CA 1
ATOM 763 C C . GLY A 1 99 ? 17.654 -1.859 10.289 1.00 46.62 99 GLY A C 1
ATOM 764 O O . GLY A 1 99 ? 17.818 -2.366 9.185 1.00 46.62 99 GLY A O 1
ATOM 765 N N . ARG A 1 100 ? 17.497 -2.619 11.380 1.00 49.28 100 ARG A N 1
ATOM 766 C CA . ARG A 1 100 ? 17.227 -4.056 11.249 1.00 49.28 100 ARG A CA 1
ATOM 767 C C . ARG A 1 100 ? 15.740 -4.292 11.389 1.00 49.28 100 ARG A C 1
ATOM 769 O O . ARG A 1 100 ? 15.199 -4.317 12.490 1.00 49.28 100 ARG A O 1
ATOM 776 N N . MET A 1 101 ? 15.125 -4.426 10.219 1.00 52.53 101 MET A N 1
ATOM 777 C CA . MET A 1 101 ? 13.858 -5.098 9.969 1.00 52.53 101 MET A CA 1
ATOM 778 C C . MET A 1 101 ? 13.554 -6.101 11.082 1.00 52.53 101 MET A C 1
ATOM 780 O O . MET A 1 101 ? 14.400 -6.947 11.385 1.00 52.53 101 MET A O 1
ATOM 784 N N . ARG A 1 102 ? 12.404 -5.915 11.742 1.00 53.97 102 ARG A N 1
ATOM 785 C CA . ARG A 1 102 ? 12.009 -6.613 12.970 1.00 53.97 102 ARG A CA 1
ATOM 786 C C . ARG A 1 102 ? 12.318 -8.102 12.818 1.00 53.97 102 ARG A C 1
ATOM 788 O O . ARG A 1 102 ? 11.638 -8.798 12.073 1.00 53.97 102 ARG A O 1
ATOM 795 N N . LYS A 1 103 ? 13.355 -8.593 13.506 1.00 52.28 103 LYS A N 1
ATOM 796 C CA . LYS A 1 103 ? 13.539 -10.034 13.679 1.00 52.28 103 LYS A CA 1
ATOM 797 C C . LYS A 1 103 ? 12.263 -10.490 14.373 1.00 52.28 103 LYS A C 1
ATOM 799 O O . LYS A 1 103 ? 11.994 -10.008 15.467 1.00 52.28 103 LYS A O 1
ATOM 804 N N . TRP A 1 104 ? 11.456 -11.284 13.674 1.00 50.38 104 TRP A N 1
ATOM 805 C CA . TRP A 1 104 ? 10.159 -11.793 14.114 1.00 50.38 104 TRP A CA 1
ATOM 806 C C . TRP A 1 104 ? 10.291 -12.270 15.564 1.00 50.38 104 TRP A C 1
ATOM 808 O O . TRP A 1 104 ? 10.870 -13.323 15.827 1.00 50.38 104 TRP A O 1
ATOM 818 N N . PHE A 1 105 ? 9.871 -11.452 16.528 1.00 48.91 105 PHE A N 1
ATOM 819 C CA . PHE A 1 105 ? 9.843 -11.890 17.912 1.00 48.91 105 PHE A CA 1
ATOM 820 C C . PHE A 1 105 ? 8.627 -12.801 17.998 1.00 48.91 105 PHE A C 1
ATOM 822 O O . PHE A 1 105 ? 7.497 -12.323 17.940 1.00 48.91 105 PHE A O 1
ATOM 829 N N . ALA A 1 106 ? 8.870 -14.111 18.056 1.00 53.41 106 ALA A N 1
ATOM 830 C CA . ALA A 1 106 ? 7.832 -15.130 18.198 1.00 53.41 106 ALA A CA 1
ATOM 831 C C . ALA A 1 106 ? 6.925 -14.871 19.421 1.00 53.41 106 ALA A C 1
ATOM 833 O O . ALA A 1 106 ? 5.765 -15.262 19.409 1.00 53.41 106 ALA A O 1
ATOM 834 N N . ASP A 1 107 ? 7.420 -14.120 20.411 1.00 47.06 107 ASP A N 1
ATOM 835 C CA . ASP A 1 107 ? 6.686 -13.760 21.628 1.00 47.06 107 ASP A CA 1
ATOM 836 C C . ASP A 1 107 ? 5.885 -12.445 21.526 1.00 47.06 107 ASP A C 1
ATOM 838 O O . ASP A 1 107 ? 5.075 -12.151 22.400 1.00 47.06 107 ASP A O 1
ATOM 842 N N . ALA A 1 108 ? 6.039 -11.657 20.451 1.00 51.09 108 ALA A N 1
ATOM 843 C CA . ALA A 1 108 ? 5.239 -10.444 20.202 1.00 51.09 108 ALA A CA 1
ATOM 844 C C . ALA A 1 108 ? 3.924 -10.737 19.448 1.00 51.09 108 ALA A C 1
ATOM 846 O O . ALA A 1 108 ? 3.315 -9.839 18.867 1.00 51.09 108 ALA A O 1
ATOM 847 N N . ALA A 1 109 ? 3.488 -11.999 19.440 1.00 52.28 109 ALA A N 1
ATOM 848 C CA . ALA A 1 109 ? 2.243 -12.453 18.824 1.00 52.28 109 ALA A CA 1
ATOM 849 C C . ALA A 1 109 ? 0.974 -11.976 19.563 1.00 52.28 109 ALA A C 1
ATOM 851 O O . ALA A 1 109 ? -0.130 -12.305 19.143 1.00 52.28 109 ALA A O 1
ATOM 852 N N . LEU A 1 110 ? 1.106 -11.220 20.658 1.00 53.66 110 LEU A N 1
ATOM 853 C CA . LEU A 1 110 ? -0.004 -10.950 21.573 1.00 53.66 110 LEU A CA 1
ATOM 854 C C . LEU A 1 110 ? -0.948 -9.798 21.195 1.00 53.66 110 LEU A C 1
ATOM 856 O O . LEU A 1 110 ? -1.968 -9.677 21.860 1.00 53.66 110 LEU A O 1
ATOM 860 N N . SER A 1 111 ? -0.709 -9.007 20.142 1.00 66.94 111 SER A N 1
ATOM 861 C CA . SER A 1 111 ? -1.730 -8.051 19.652 1.00 66.94 111 SER A CA 1
ATOM 862 C C . SER A 1 111 ? -1.355 -7.383 18.322 1.00 66.94 111 SER A C 1
ATOM 864 O O . SER A 1 111 ? -1.360 -6.156 18.221 1.00 66.94 111 SER A O 1
ATOM 866 N N . ARG A 1 112 ? -0.938 -8.142 17.302 1.00 82.00 112 ARG A N 1
ATOM 867 C CA . ARG A 1 112 ? -0.790 -7.521 15.977 1.00 82.00 112 ARG A CA 1
ATOM 868 C C . ARG A 1 112 ? -2.163 -7.293 15.368 1.00 82.00 112 ARG A C 1
ATOM 870 O O . ARG A 1 112 ? -2.961 -8.223 15.287 1.00 82.00 112 ARG A O 1
ATOM 877 N N . ASN A 1 113 ? -2.394 -6.075 14.902 1.00 91.00 113 ASN A N 1
ATOM 878 C CA . ASN A 1 113 ? -3.602 -5.734 14.172 1.00 91.00 113 ASN A CA 1
ATOM 879 C C . ASN A 1 113 ? -3.485 -6.291 12.756 1.00 91.00 113 ASN A C 1
ATOM 881 O O . ASN A 1 113 ? -2.740 -5.756 11.935 1.00 91.00 113 ASN A O 1
ATOM 885 N N . VAL A 1 114 ? -4.176 -7.395 12.486 1.00 92.81 114 VAL A N 1
ATOM 886 C CA . VAL A 1 114 ? -4.164 -8.044 11.174 1.00 92.81 114 VAL A CA 1
ATOM 887 C C . VAL A 1 114 ? -5.449 -7.693 10.438 1.00 92.81 114 VAL A C 1
ATOM 889 O O . VAL A 1 114 ? -6.532 -8.062 10.884 1.00 92.81 114 VAL A O 1
ATOM 892 N N . ALA A 1 115 ? -5.323 -7.003 9.308 1.00 94.50 115 ALA A N 1
ATOM 893 C CA . ALA A 1 115 ? -6.438 -6.774 8.396 1.00 94.50 115 ALA A CA 1
ATOM 894 C C . ALA A 1 115 ? -6.401 -7.756 7.222 1.00 94.50 115 ALA A C 1
ATOM 896 O O . ALA A 1 115 ? -5.343 -8.270 6.849 1.00 94.50 115 ALA A O 1
ATOM 897 N N . HIS A 1 116 ? -7.559 -7.991 6.611 1.00 94.50 116 HIS A N 1
ATOM 898 C CA . HIS A 1 116 ? -7.688 -8.861 5.445 1.00 94.50 116 HIS A CA 1
ATOM 899 C C . HIS A 1 116 ? -8.156 -8.068 4.229 1.00 94.50 116 HIS A C 1
ATOM 901 O O . HIS A 1 116 ? -9.245 -7.502 4.247 1.00 94.50 116 HIS A O 1
ATOM 907 N N . LEU A 1 117 ? -7.353 -8.051 3.165 1.00 95.31 117 LEU A N 1
ATOM 908 C CA . LEU A 1 117 ? -7.689 -7.390 1.903 1.00 95.31 117 LEU A CA 1
ATOM 909 C C . LEU A 1 117 ? -8.141 -8.433 0.879 1.00 95.31 117 LEU A C 1
ATOM 911 O O . LEU A 1 117 ? -7.417 -9.390 0.613 1.00 95.31 117 LEU A O 1
ATOM 915 N N . HIS A 1 118 ? -9.315 -8.247 0.281 1.00 94.12 118 HIS A N 1
ATOM 916 C CA . HIS A 1 118 ? -9.936 -9.231 -0.608 1.00 94.12 118 HIS A CA 1
ATOM 917 C C . HIS A 1 118 ? -9.883 -8.787 -2.072 1.00 94.12 118 HIS A C 1
ATOM 919 O O . HIS A 1 118 ? -10.865 -8.311 -2.635 1.00 94.12 118 HIS A O 1
ATOM 925 N N . LEU A 1 119 ? -8.742 -8.994 -2.728 1.00 93.25 119 LEU A N 1
ATOM 926 C CA . LEU A 1 119 ? -8.551 -8.598 -4.126 1.00 93.25 119 LEU A CA 1
ATOM 927 C C . LEU A 1 119 ? -9.308 -9.476 -5.128 1.00 93.25 119 LEU A C 1
ATOM 929 O O . LEU A 1 119 ? -9.570 -9.042 -6.242 1.00 93.25 119 LEU A O 1
ATOM 933 N N . ALA A 1 120 ? -9.714 -10.689 -4.740 1.00 90.31 120 ALA A N 1
ATOM 934 C CA . ALA A 1 120 ? -10.577 -11.531 -5.579 1.00 90.31 120 ALA A CA 1
ATOM 935 C C . ALA A 1 120 ? -11.953 -10.898 -5.864 1.00 90.31 120 ALA A C 1
ATOM 937 O O . ALA A 1 120 ? -12.557 -11.207 -6.886 1.00 90.31 120 ALA A O 1
ATOM 938 N N . SER A 1 121 ? -12.430 -10.033 -4.965 1.00 88.69 121 SER A N 1
ATOM 939 C CA . SER A 1 121 ? -13.684 -9.283 -5.101 1.00 88.69 121 SER A CA 1
ATOM 940 C C . SER A 1 121 ? -13.439 -7.830 -5.519 1.00 88.69 121 SER A C 1
ATOM 942 O O . SER A 1 121 ? -14.330 -6.998 -5.376 1.00 88.69 121 SER A O 1
ATOM 944 N N . ALA A 1 122 ? -12.227 -7.484 -5.962 1.00 92.00 122 ALA A N 1
ATOM 945 C CA . ALA A 1 122 ? -11.909 -6.109 -6.300 1.00 92.00 122 ALA A CA 1
ATOM 946 C C . ALA A 1 122 ? -12.483 -5.698 -7.661 1.00 92.00 122 ALA A C 1
ATOM 948 O O . ALA A 1 122 ? -12.500 -6.477 -8.614 1.00 92.00 122 ALA A O 1
ATOM 949 N N . VAL A 1 123 ? -12.883 -4.433 -7.756 1.00 92.00 123 VAL A N 1
ATOM 950 C CA . VAL A 1 123 ? -13.298 -3.778 -8.998 1.00 92.00 123 VAL A CA 1
ATOM 951 C C . VAL A 1 123 ? -12.170 -2.865 -9.456 1.00 92.00 123 VAL A C 1
ATOM 953 O O . VAL A 1 123 ? -11.709 -2.014 -8.696 1.00 92.00 123 VAL A O 1
ATOM 956 N N . GLN A 1 124 ? -11.713 -3.020 -10.695 1.00 93.56 124 GLN A N 1
ATOM 957 C CA . GLN A 1 124 ? -10.707 -2.127 -11.260 1.00 93.56 124 GLN A CA 1
ATOM 958 C C . GLN A 1 124 ? -11.321 -0.756 -11.553 1.00 93.56 124 GLN A C 1
ATOM 960 O O . GLN A 1 124 ? -12.281 -0.657 -12.311 1.00 93.56 124 GLN A O 1
ATOM 965 N N . LEU A 1 125 ? -10.756 0.294 -10.953 1.00 92.00 125 LEU A N 1
ATOM 966 C CA . LEU A 1 125 ? -11.187 1.680 -11.148 1.00 92.00 125 LEU A CA 1
ATOM 967 C C . LEU A 1 125 ? -10.392 2.359 -12.266 1.00 92.00 125 LEU A C 1
ATOM 969 O O . LEU A 1 125 ? -10.958 3.030 -13.122 1.00 92.00 125 LEU A O 1
ATOM 973 N N . LEU A 1 126 ? -9.069 2.185 -12.248 1.00 94.31 126 LEU A N 1
ATOM 974 C CA . LEU A 1 126 ? -8.147 2.795 -13.202 1.00 94.31 126 LEU A CA 1
ATOM 975 C C . LEU A 1 126 ? -6.947 1.872 -13.417 1.00 94.31 126 LEU A C 1
ATOM 977 O O . LEU A 1 126 ? -6.537 1.145 -12.517 1.00 94.31 126 LEU A O 1
ATOM 981 N N . SER A 1 127 ? -6.360 1.918 -14.605 1.00 95.06 127 SER A N 1
ATOM 982 C CA . SER A 1 127 ? -5.020 1.390 -14.847 1.00 95.06 127 SER A CA 1
ATOM 983 C C . SER A 1 127 ? -4.280 2.365 -15.741 1.00 95.06 127 SER A C 1
ATOM 985 O O . SER A 1 127 ? -4.808 2.770 -16.775 1.00 95.06 127 SER A O 1
ATOM 987 N N . ASP A 1 128 ? -3.069 2.724 -15.338 1.00 94.00 128 ASP A N 1
ATOM 988 C CA . ASP A 1 128 ? -2.140 3.512 -16.141 1.00 94.00 128 ASP A CA 1
ATOM 989 C C . ASP A 1 128 ? -0.920 2.654 -16.528 1.00 94.00 128 ASP A C 1
ATOM 991 O O . ASP A 1 128 ? -0.997 1.426 -16.504 1.00 94.00 128 ASP A O 1
ATOM 995 N N . ALA A 1 129 ? 0.177 3.285 -16.954 1.00 93.88 129 ALA A N 1
ATOM 996 C CA . ALA A 1 129 ? 1.399 2.597 -17.377 1.00 93.88 129 ALA A CA 1
ATOM 997 C C . ALA A 1 129 ? 2.255 2.043 -16.219 1.00 93.88 129 ALA A C 1
ATOM 999 O O . ALA A 1 129 ? 3.192 1.286 -16.466 1.00 93.88 129 ALA A O 1
ATOM 1000 N N . HIS A 1 130 ? 1.985 2.448 -14.977 1.00 94.62 130 HIS A N 1
ATOM 1001 C CA . HIS A 1 130 ? 2.814 2.141 -13.810 1.00 94.62 130 HIS A CA 1
ATOM 1002 C C . HIS A 1 130 ? 2.030 1.483 -12.677 1.00 94.62 130 HIS A C 1
ATOM 1004 O O . HIS A 1 130 ? 2.630 0.828 -11.827 1.00 94.62 130 HIS A O 1
ATOM 1010 N N . ALA A 1 131 ? 0.713 1.641 -12.627 1.00 96.06 131 ALA A N 1
ATOM 1011 C CA . ALA A 1 131 ? -0.102 1.136 -11.547 1.00 96.06 131 ALA A CA 1
ATOM 1012 C C . ALA A 1 131 ? -1.515 0.765 -11.995 1.00 96.06 131 ALA A C 1
ATOM 1014 O O . ALA A 1 131 ? -2.069 1.259 -12.979 1.00 96.06 131 ALA A O 1
ATOM 1015 N N . THR A 1 132 ? -2.121 -0.097 -11.189 1.00 95.75 132 THR A N 1
ATOM 1016 C CA . THR A 1 132 ? -3.547 -0.402 -11.229 1.00 95.75 132 THR A CA 1
ATOM 1017 C C . THR A 1 132 ? -4.179 0.083 -9.933 1.00 95.75 132 THR A C 1
ATOM 1019 O O . THR A 1 132 ? -3.668 -0.183 -8.844 1.00 95.75 132 THR A O 1
ATOM 1022 N N . VAL A 1 133 ? -5.293 0.798 -10.054 1.00 95.12 133 VAL A N 1
ATOM 1023 C CA . VAL A 1 133 ? -6.114 1.268 -8.941 1.00 95.12 133 VAL A CA 1
ATOM 1024 C C . VAL A 1 133 ? -7.375 0.420 -8.885 1.00 95.12 133 VAL A C 1
ATOM 1026 O O . VAL A 1 133 ? -8.132 0.326 -9.853 1.00 95.12 133 VAL A O 1
ATOM 1029 N N . LEU A 1 134 ? -7.604 -0.189 -7.733 1.00 94.69 134 LEU A N 1
ATOM 1030 C CA . LEU A 1 134 ? -8.700 -1.103 -7.467 1.00 94.69 134 LEU A CA 1
ATOM 1031 C C . LEU A 1 134 ? -9.544 -0.575 -6.308 1.00 94.69 134 LEU A C 1
ATOM 1033 O O . LEU A 1 134 ? -9.022 0.039 -5.383 1.00 94.69 134 LEU A O 1
ATOM 1037 N N . ARG A 1 135 ? -10.838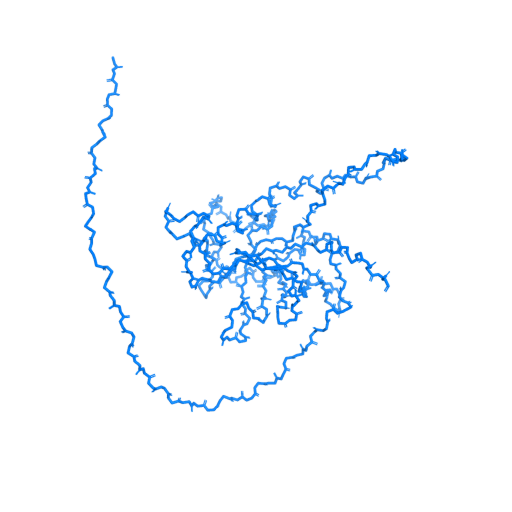 -0.871 -6.314 1.00 93.81 135 ARG A N 1
ATOM 1038 C CA . ARG A 1 135 ? -11.695 -0.810 -5.130 1.00 93.81 135 ARG A CA 1
ATOM 1039 C C . ARG A 1 135 ? -11.816 -2.218 -4.575 1.00 93.81 135 ARG A C 1
ATOM 1041 O O . ARG A 1 135 ? -12.207 -3.114 -5.317 1.00 93.81 135 ARG A O 1
ATOM 1048 N N . ALA A 1 136 ? -11.490 -2.423 -3.306 1.00 93.75 136 ALA A N 1
ATOM 1049 C CA . ALA A 1 136 ? -11.495 -3.753 -2.706 1.00 93.75 136 ALA A CA 1
ATOM 1050 C C . ALA A 1 136 ? -12.072 -3.750 -1.281 1.00 93.75 136 ALA A C 1
ATOM 1052 O O . ALA A 1 136 ? -11.891 -2.770 -0.553 1.00 93.75 136 ALA A O 1
ATOM 1053 N N . PRO A 1 137 ? -12.712 -4.854 -0.852 1.00 94.25 137 PRO A N 1
ATOM 1054 C CA . PRO A 1 137 ? -13.089 -5.054 0.541 1.00 94.25 137 PRO A CA 1
ATOM 1055 C C . PRO A 1 137 ? -11.863 -5.236 1.445 1.00 94.25 137 PRO A C 1
ATOM 1057 O O . PRO A 1 137 ? -10.969 -6.036 1.147 1.00 94.25 137 PRO A O 1
ATOM 1060 N N . LEU A 1 138 ? -11.867 -4.547 2.581 1.00 93.62 138 LEU A N 1
ATOM 1061 C CA . LEU A 1 138 ? -10.901 -4.644 3.667 1.00 93.62 138 LEU A CA 1
ATOM 1062 C C . LEU A 1 138 ? -11.646 -4.987 4.959 1.00 93.62 138 LEU A C 1
ATOM 1064 O O . LEU A 1 138 ? -12.505 -4.230 5.397 1.00 93.62 138 LEU A O 1
ATOM 1068 N N . SER A 1 139 ? -11.303 -6.111 5.580 1.00 92.69 139 SER A N 1
ATOM 1069 C CA . SER A 1 139 ? -11.787 -6.458 6.920 1.00 92.69 139 SER A CA 1
ATOM 1070 C C . SER A 1 139 ? -10.802 -5.913 7.950 1.00 92.69 139 SER A C 1
ATOM 1072 O O . SER A 1 139 ? -9.627 -6.302 7.928 1.00 92.69 139 SER A O 1
ATOM 1074 N N . LEU A 1 140 ? -11.255 -5.014 8.824 1.00 91.00 140 LEU A N 1
ATOM 1075 C CA . LEU A 1 140 ? -10.420 -4.411 9.864 1.00 91.00 140 LEU A CA 1
ATOM 1076 C C . LEU A 1 140 ? -10.294 -5.309 11.109 1.00 91.00 140 LEU A C 1
ATOM 1078 O O . LEU A 1 140 ? -11.177 -6.125 11.392 1.00 91.00 140 LEU A O 1
ATOM 1082 N N . PRO A 1 141 ? -9.193 -5.178 11.870 1.00 85.00 141 PRO A N 1
ATOM 1083 C CA . PRO A 1 141 ? -9.011 -5.924 13.101 1.00 85.00 141 PRO A CA 1
ATOM 1084 C C . PRO A 1 141 ? -9.923 -5.362 14.194 1.00 85.00 141 PRO A C 1
ATOM 1086 O O . PRO A 1 141 ? -9.755 -4.229 14.630 1.00 85.00 141 PRO A O 1
ATOM 1089 N N . HIS A 1 142 ? -10.830 -6.211 14.673 1.00 71.31 142 HIS A N 1
ATOM 1090 C CA . HIS A 1 142 ? -11.558 -6.046 15.931 1.00 71.31 142 HIS A CA 1
ATOM 1091 C C . HIS A 1 142 ? -12.457 -4.799 16.028 1.00 71.31 142 HIS A C 1
ATOM 1093 O O . HIS A 1 142 ? -12.192 -3.877 16.790 1.00 71.31 142 HIS A O 1
ATOM 1099 N N . GLU A 1 143 ? -13.600 -4.846 15.343 1.00 57.25 143 GLU A N 1
ATOM 1100 C CA . GLU A 1 143 ? -14.819 -4.183 15.818 1.00 57.25 143 GLU A CA 1
ATOM 1101 C C . GLU A 1 143 ? -15.885 -5.259 16.064 1.00 57.25 143 GLU A C 1
ATOM 1103 O O . GLU A 1 143 ? -16.007 -6.216 15.297 1.00 57.25 143 GLU A O 1
ATOM 1108 N N . SER A 1 144 ? -16.563 -5.148 17.203 1.00 48.91 144 SER A N 1
ATOM 1109 C CA . SER A 1 144 ? -17.421 -6.150 17.837 1.00 48.91 144 SER A CA 1
ATOM 1110 C C . SER A 1 144 ? -18.381 -6.872 16.874 1.00 48.91 144 SER A C 1
ATOM 1112 O O . SER A 1 144 ? -19.124 -6.244 16.128 1.00 48.91 144 SER A O 1
ATOM 1114 N N . ASP A 1 145 ? -18.356 -8.203 16.951 1.00 50.72 145 ASP A N 1
ATOM 1115 C CA . ASP A 1 145 ? -19.272 -9.225 16.416 1.00 50.72 145 ASP A CA 1
ATOM 1116 C C . ASP A 1 145 ? -19.568 -9.331 14.908 1.00 50.72 145 ASP A C 1
ATOM 1118 O O . ASP A 1 145 ? -19.920 -10.431 14.494 1.00 50.72 145 ASP A O 1
ATOM 1122 N N . ASP A 1 146 ? -19.310 -8.323 14.069 1.00 53.94 146 ASP A N 1
ATOM 1123 C CA . ASP A 1 146 ? -19.521 -8.453 12.608 1.00 53.94 146 ASP A CA 1
ATOM 1124 C C . ASP A 1 146 ? -18.319 -8.073 11.732 1.00 53.94 146 ASP A C 1
ATOM 1126 O O . ASP A 1 146 ? -18.429 -8.152 10.514 1.00 53.94 146 ASP A O 1
ATOM 1130 N N . GLY A 1 147 ? -17.165 -7.727 12.326 1.00 61.31 147 GLY A N 1
ATOM 1131 C CA . GLY A 1 147 ? -15.913 -7.425 11.619 1.00 61.31 147 GLY A CA 1
ATOM 1132 C C . GLY A 1 147 ? -16.093 -6.348 10.552 1.00 61.31 147 GLY A C 1
ATOM 1133 O O . GLY A 1 147 ? -16.495 -6.661 9.439 1.00 61.31 147 GLY A O 1
ATOM 1134 N N . SER A 1 148 ? -15.788 -5.082 10.861 1.00 82.38 148 SER A N 1
ATOM 1135 C CA . SER A 1 148 ? -16.089 -3.975 9.946 1.00 82.38 148 SER A CA 1
ATOM 1136 C C . SER A 1 148 ? -15.409 -4.158 8.585 1.00 82.38 148 SER A C 1
ATOM 1138 O O . SER A 1 148 ? -14.215 -3.918 8.381 1.00 82.38 148 SER A O 1
ATOM 1140 N N . LEU A 1 149 ? -16.205 -4.666 7.645 1.00 89.38 149 LEU A N 1
ATOM 1141 C CA . LEU A 1 149 ? -15.848 -4.825 6.255 1.00 89.38 149 LEU A CA 1
ATOM 1142 C C . LEU A 1 149 ? -16.094 -3.479 5.597 1.00 89.38 149 LEU A C 1
ATOM 1144 O O . LEU A 1 149 ? -17.226 -2.998 5.526 1.00 89.38 149 LEU A O 1
ATOM 1148 N N . VAL A 1 150 ? -15.019 -2.872 5.126 1.00 90.25 150 VAL A N 1
ATOM 1149 C CA . VAL A 1 150 ? -15.045 -1.548 4.520 1.00 90.25 150 VAL A CA 1
ATOM 1150 C C . VAL A 1 150 ? -14.467 -1.600 3.121 1.00 90.25 150 VAL A C 1
ATOM 1152 O O . VAL A 1 150 ? -13.666 -2.470 2.788 1.00 90.25 150 VAL A O 1
ATOM 1155 N N . SER A 1 151 ? -14.883 -0.671 2.273 1.00 92.12 151 SER A N 1
ATOM 1156 C CA . SER A 1 151 ? -14.336 -0.530 0.931 1.00 92.12 151 SER A CA 1
ATOM 1157 C C . SER A 1 151 ? -13.178 0.459 0.969 1.00 92.12 151 SER A C 1
ATOM 1159 O O . SER A 1 151 ? -13.322 1.572 1.486 1.00 92.12 151 SER A O 1
ATOM 1161 N N . VAL A 1 152 ? -12.042 0.058 0.403 1.00 93.50 152 VAL A N 1
ATOM 1162 C CA . VAL A 1 152 ? -10.840 0.890 0.269 1.00 93.50 152 VAL A CA 1
ATOM 1163 C C . VAL A 1 152 ? -10.388 0.960 -1.180 1.00 93.50 152 VAL A C 1
ATOM 1165 O O . VAL A 1 152 ? -10.678 0.073 -1.988 1.00 93.50 152 VAL A O 1
ATOM 1168 N N . VAL A 1 153 ? -9.656 2.023 -1.503 1.00 94.50 153 VAL A N 1
ATOM 1169 C CA . VAL A 1 153 ? -8.930 2.131 -2.765 1.00 94.50 153 VAL A CA 1
ATOM 1170 C C . VAL A 1 153 ? -7.538 1.544 -2.563 1.00 94.50 153 VAL A C 1
ATOM 1172 O O . VAL A 1 153 ? -6.840 1.858 -1.602 1.00 94.50 153 VAL A O 1
ATOM 1175 N N . VAL A 1 154 ? -7.139 0.668 -3.471 1.00 95.81 154 VAL A N 1
ATOM 1176 C CA . VAL A 1 154 ? -5.863 -0.037 -3.458 1.00 95.81 154 VAL A CA 1
ATOM 1177 C C . VAL A 1 154 ? -5.121 0.350 -4.719 1.00 95.81 154 VAL A C 1
ATOM 1179 O O . VAL A 1 154 ? -5.600 0.085 -5.819 1.00 95.81 154 VAL A O 1
ATOM 1182 N N . LYS A 1 155 ? -3.947 0.954 -4.577 1.00 96.62 155 LYS A N 1
ATOM 1183 C CA . LYS A 1 155 ? -3.042 1.195 -5.698 1.00 96.62 155 LYS A CA 1
ATOM 1184 C C . LYS A 1 155 ? -1.897 0.194 -5.637 1.00 96.62 155 LYS A C 1
ATOM 1186 O O . LYS A 1 155 ? -1.275 0.009 -4.590 1.00 96.62 155 LYS A O 1
ATOM 1191 N N . ILE A 1 156 ? -1.665 -0.469 -6.762 1.00 95.81 156 ILE A N 1
ATOM 1192 C CA . ILE A 1 156 ? -0.710 -1.564 -6.905 1.00 95.81 156 ILE A CA 1
ATOM 1193 C C . ILE A 1 156 ? 0.184 -1.267 -8.105 1.00 95.81 156 ILE A C 1
ATOM 1195 O O . ILE A 1 156 ? -0.325 -0.966 -9.184 1.00 95.81 156 ILE A O 1
ATOM 1199 N N . ALA A 1 157 ? 1.501 -1.353 -7.933 1.00 94.62 157 ALA A N 1
ATOM 1200 C CA . ALA A 1 157 ? 2.449 -1.118 -9.017 1.00 94.62 157 ALA A CA 1
ATOM 1201 C C . ALA A 1 157 ? 2.436 -2.274 -10.028 1.00 94.62 157 ALA A C 1
ATOM 1203 O O . ALA A 1 157 ? 2.250 -3.436 -9.660 1.00 94.62 157 ALA A O 1
ATOM 1204 N N . HIS A 1 158 ? 2.672 -1.963 -11.300 1.00 94.19 158 HIS A N 1
ATOM 1205 C CA . HIS A 1 158 ? 2.987 -2.964 -12.318 1.00 94.19 158 HIS A CA 1
ATOM 1206 C C . HIS A 1 158 ? 4.373 -3.564 -12.080 1.00 94.19 158 HIS A C 1
ATOM 1208 O O . HIS A 1 158 ? 5.198 -2.989 -11.379 1.00 94.19 158 HIS A O 1
ATOM 1214 N N . HIS A 1 159 ? 4.652 -4.694 -12.724 1.00 92.06 159 HIS A N 1
ATOM 1215 C CA . HIS A 1 159 ? 5.868 -5.494 -12.563 1.00 92.06 159 HIS A CA 1
ATOM 1216 C C . HIS A 1 159 ? 7.154 -4.883 -13.131 1.00 92.06 159 HIS A C 1
ATOM 1218 O O . HIS A 1 159 ? 7.987 -5.605 -13.668 1.00 92.06 159 HIS A O 1
ATOM 1224 N N . THR A 1 160 ? 7.356 -3.574 -13.031 1.00 93.00 160 THR A N 1
ATOM 1225 C CA . THR A 1 160 ? 8.590 -2.914 -13.473 1.00 93.00 160 THR A CA 1
ATOM 1226 C C . THR A 1 160 ? 9.282 -2.221 -12.307 1.00 93.00 160 THR A C 1
ATOM 1228 O O . THR A 1 160 ? 8.625 -1.754 -11.373 1.00 93.00 160 THR A O 1
ATOM 1231 N N . CYS A 1 161 ? 10.620 -2.159 -12.321 1.00 92.25 161 CYS A N 1
ATOM 1232 C CA . CYS A 1 161 ? 11.345 -1.545 -11.201 1.00 92.25 161 CYS A CA 1
ATOM 1233 C C . CYS A 1 161 ? 10.995 -0.055 -11.026 1.00 92.25 161 CYS A C 1
ATOM 1235 O O . CYS A 1 161 ? 10.790 0.374 -9.890 1.00 92.25 161 CYS A O 1
ATOM 1237 N N . GLY A 1 162 ? 10.811 0.691 -12.122 1.00 92.44 162 GLY A N 1
ATOM 1238 C CA . GLY A 1 162 ? 10.373 2.088 -12.083 1.00 92.44 162 GLY A CA 1
ATOM 1239 C C . GLY A 1 162 ? 8.961 2.266 -11.514 1.00 92.44 162 GLY A C 1
ATOM 1240 O O . GLY A 1 162 ? 8.737 3.142 -10.683 1.00 92.44 162 GLY A O 1
ATOM 1241 N N . ALA A 1 163 ? 8.015 1.381 -11.856 1.00 93.56 163 ALA A N 1
ATOM 1242 C CA . ALA A 1 163 ? 6.670 1.400 -11.271 1.00 93.56 163 ALA A CA 1
ATOM 1243 C C . ALA A 1 163 ? 6.677 1.170 -9.750 1.00 93.56 163 ALA A C 1
ATOM 1245 O O . ALA A 1 163 ? 5.978 1.864 -9.010 1.00 93.56 163 ALA A O 1
ATOM 1246 N N . HIS A 1 164 ? 7.486 0.219 -9.273 1.00 93.69 164 HIS A N 1
ATOM 1247 C CA . HIS A 1 164 ? 7.645 -0.028 -7.838 1.00 93.69 164 HIS A CA 1
ATOM 1248 C C . HIS A 1 164 ? 8.238 1.194 -7.128 1.00 93.69 164 HIS A C 1
ATOM 1250 O O . HIS A 1 164 ? 7.752 1.566 -6.061 1.00 93.69 164 HIS A O 1
ATOM 1256 N N . GLN A 1 165 ? 9.267 1.810 -7.719 1.00 92.50 165 GLN A N 1
ATOM 1257 C CA . GLN A 1 165 ? 9.920 3.001 -7.176 1.00 92.50 165 GLN A CA 1
ATOM 1258 C C . GLN A 1 165 ? 8.936 4.174 -7.065 1.00 92.50 165 GLN A C 1
ATOM 1260 O O . GLN A 1 165 ? 8.819 4.768 -5.996 1.00 92.50 165 GLN A O 1
ATOM 1265 N N . ARG A 1 166 ? 8.140 4.428 -8.111 1.00 93.75 166 ARG A N 1
ATOM 1266 C CA . ARG A 1 166 ? 7.112 5.478 -8.093 1.00 93.75 166 ARG A CA 1
ATOM 1267 C C . ARG A 1 166 ? 6.067 5.278 -7.003 1.00 93.75 166 ARG A C 1
ATOM 1269 O O . ARG A 1 166 ? 5.697 6.238 -6.335 1.00 93.75 166 ARG A O 1
ATOM 1276 N N . LEU A 1 167 ? 5.607 4.043 -6.781 1.00 95.12 167 LEU A N 1
ATOM 1277 C CA . LEU A 1 167 ? 4.638 3.785 -5.711 1.00 95.12 167 LEU A CA 1
ATOM 1278 C C . LEU A 1 167 ? 5.246 4.003 -4.315 1.00 95.12 167 LEU A C 1
ATOM 1280 O O . LEU A 1 167 ? 4.538 4.412 -3.397 1.00 95.12 167 LEU A O 1
ATOM 1284 N N . VAL A 1 168 ? 6.548 3.742 -4.145 1.00 93.75 168 VAL A N 1
ATOM 1285 C CA . VAL A 1 168 ? 7.267 4.038 -2.895 1.00 93.75 168 VAL A CA 1
ATOM 1286 C C . VAL A 1 168 ? 7.355 5.546 -2.670 1.00 93.75 168 VAL A C 1
ATOM 1288 O O . VAL A 1 168 ? 7.006 6.006 -1.588 1.00 93.75 168 VAL A O 1
ATOM 1291 N N . GLU A 1 169 ? 7.764 6.314 -3.680 1.00 93.88 169 GLU A N 1
ATOM 1292 C CA . GLU A 1 169 ? 7.855 7.780 -3.599 1.00 93.88 169 GLU A CA 1
ATOM 1293 C C . GLU A 1 169 ? 6.493 8.418 -3.303 1.00 93.88 169 GLU A C 1
ATOM 1295 O O . GLU A 1 169 ? 6.376 9.302 -2.453 1.00 93.88 169 GLU A O 1
ATOM 1300 N N . GLU A 1 170 ? 5.434 7.916 -3.939 1.00 95.56 170 GLU A N 1
ATOM 1301 C CA . GLU A 1 170 ? 4.061 8.330 -3.658 1.00 95.56 170 GLU A CA 1
ATOM 1302 C C . GLU A 1 170 ? 3.665 8.023 -2.206 1.00 95.56 170 GLU A C 1
ATOM 1304 O O . GLU A 1 170 ? 3.102 8.876 -1.519 1.00 95.56 170 GLU A O 1
ATOM 1309 N N . ALA A 1 171 ? 3.996 6.835 -1.696 1.00 95.44 171 ALA A N 1
ATOM 1310 C CA . ALA A 1 171 ? 3.732 6.474 -0.307 1.00 95.44 171 ALA A CA 1
ATOM 1311 C C . ALA A 1 171 ? 4.512 7.334 0.700 1.00 95.44 171 ALA A C 1
ATOM 1313 O O . ALA A 1 171 ? 3.980 7.673 1.759 1.00 95.44 171 ALA A O 1
ATOM 1314 N N . GLU A 1 172 ? 5.758 7.692 0.386 1.00 94.12 172 GLU A N 1
ATOM 1315 C CA . GLU A 1 172 ? 6.566 8.609 1.193 1.00 94.12 172 GLU A CA 1
ATOM 1316 C C . GLU A 1 172 ? 5.950 10.010 1.225 1.00 94.12 172 GLU A C 1
ATOM 1318 O O . GLU A 1 172 ? 5.838 10.599 2.306 1.00 94.12 172 GLU A O 1
ATOM 1323 N N . LEU A 1 173 ? 5.484 10.505 0.073 1.00 94.44 173 LEU A N 1
ATOM 1324 C CA . LEU A 1 173 ? 4.761 11.769 -0.026 1.00 94.44 173 LEU A CA 1
ATOM 1325 C C . LEU A 1 173 ? 3.494 11.741 0.835 1.00 94.44 173 LEU A C 1
ATOM 1327 O O . LEU A 1 173 ? 3.321 12.619 1.680 1.00 94.44 173 LEU A O 1
ATOM 1331 N N . PHE A 1 174 ? 2.647 10.715 0.691 1.00 93.75 174 PHE A N 1
ATOM 1332 C CA . PHE A 1 174 ? 1.440 10.565 1.510 1.00 93.75 174 PHE A CA 1
ATOM 1333 C C . PHE A 1 174 ? 1.764 10.517 3.003 1.00 93.75 174 PHE A C 1
ATOM 1335 O O . PHE A 1 174 ? 1.122 11.202 3.799 1.00 93.75 174 PHE A O 1
ATOM 1342 N N . ASN A 1 175 ? 2.787 9.762 3.399 1.00 92.62 175 ASN A N 1
ATOM 1343 C CA . ASN A 1 175 ? 3.215 9.691 4.791 1.00 92.62 175 ASN A CA 1
ATOM 1344 C C . ASN A 1 175 ? 3.702 11.050 5.331 1.00 92.62 175 ASN A C 1
ATOM 1346 O O . ASN A 1 175 ? 3.483 11.344 6.504 1.00 92.62 175 ASN A O 1
ATOM 1350 N N . ALA A 1 176 ? 4.347 11.873 4.499 1.00 91.38 176 ALA A N 1
ATOM 1351 C CA . ALA A 1 176 ? 4.809 13.203 4.889 1.00 91.38 176 ALA A CA 1
ATOM 1352 C C . ALA A 1 176 ? 3.660 14.214 5.034 1.00 91.38 176 ALA A C 1
ATOM 1354 O O . ALA A 1 176 ? 3.692 15.035 5.950 1.00 91.38 176 ALA A O 1
ATOM 1355 N N . ILE A 1 177 ? 2.650 14.153 4.158 1.00 89.81 177 ILE A N 1
ATOM 1356 C CA . ILE A 1 177 ? 1.541 15.122 4.149 1.00 89.81 177 ILE A CA 1
ATOM 1357 C C . ILE A 1 177 ? 0.385 14.734 5.075 1.00 89.81 177 ILE A C 1
ATOM 1359 O O . ILE A 1 177 ? -0.292 15.622 5.574 1.00 89.81 177 ILE A O 1
ATOM 1363 N N . SER A 1 178 ? 0.151 13.442 5.333 1.00 86.19 178 SER A N 1
ATOM 1364 C CA . SER A 1 178 ? -1.044 12.989 6.072 1.00 86.19 178 SER A CA 1
ATOM 1365 C C . SER A 1 178 ? -1.205 13.632 7.454 1.00 86.19 178 SER A C 1
ATOM 1367 O O . SER A 1 178 ? -2.305 14.095 7.739 1.00 86.19 178 SER A O 1
ATOM 1369 N N . PRO A 1 179 ? -0.153 13.752 8.291 1.00 83.69 179 PRO A N 1
ATOM 1370 C CA . PRO A 1 179 ? -0.284 14.418 9.588 1.00 83.69 179 PRO A CA 1
ATOM 1371 C C . PRO A 1 179 ? -0.703 15.889 9.474 1.00 83.69 179 PRO A C 1
ATOM 1373 O O . PRO A 1 179 ? -1.383 16.395 10.353 1.00 83.69 179 PRO A O 1
ATOM 1376 N N . LEU A 1 180 ? -0.329 16.566 8.382 1.00 83.06 180 LEU A N 1
ATOM 1377 C CA . LEU A 1 180 ? -0.662 17.976 8.156 1.00 83.06 180 LEU A CA 1
ATOM 1378 C C . LEU A 1 180 ? -2.137 18.176 7.789 1.00 83.06 180 LEU A C 1
ATOM 1380 O O . LEU A 1 180 ? -2.653 19.274 7.956 1.00 83.06 180 LEU A O 1
ATOM 1384 N N . LEU A 1 181 ? -2.793 17.135 7.267 1.00 78.69 181 LEU A N 1
ATOM 1385 C CA . LEU A 1 181 ? -4.201 17.166 6.862 1.00 78.69 181 LEU A CA 1
ATOM 1386 C C . LEU A 1 181 ? -5.147 16.784 8.004 1.00 78.69 181 LEU A C 1
ATOM 1388 O O . LEU A 1 181 ? -6.322 17.130 7.969 1.00 78.69 181 LEU A O 1
ATOM 1392 N N . GLU A 1 182 ? -4.661 16.047 9.006 1.00 72.44 182 GLU A N 1
ATOM 1393 C CA . GLU A 1 182 ? -5.463 15.662 10.176 1.00 72.44 182 GLU A CA 1
ATOM 1394 C C . GLU A 1 182 ? -5.583 16.792 11.210 1.00 72.44 182 GLU A C 1
ATOM 1396 O O . GLU A 1 182 ? -6.523 16.794 12.004 1.00 72.44 182 GLU A O 1
ATOM 1401 N N . ASP A 1 183 ? -4.672 17.765 11.163 1.00 61.31 183 ASP A N 1
ATOM 1402 C CA . ASP A 1 183 ? -4.620 18.933 12.045 1.00 61.31 183 ASP A CA 1
ATOM 1403 C C . ASP A 1 183 ? -5.515 20.095 11.577 1.00 61.31 183 ASP A C 1
ATOM 1405 O O . ASP A 1 183 ? -5.322 21.213 12.048 1.00 61.31 183 ASP A O 1
ATOM 1409 N N . ASP A 1 184 ? -6.483 19.873 10.678 1.00 55.09 184 ASP A N 1
ATOM 1410 C CA . ASP A 1 184 ? -7.458 20.905 10.303 1.00 55.09 184 ASP A CA 1
ATOM 1411 C C . ASP A 1 184 ? -8.713 20.782 11.194 1.00 55.09 184 ASP A C 1
ATOM 1413 O O . ASP A 1 184 ? -9.623 19.989 10.910 1.00 55.09 184 ASP A O 1
ATOM 1417 N N . PRO A 1 185 ? -8.766 21.469 12.357 1.00 49.78 185 PRO A N 1
ATOM 1418 C CA . PRO A 1 185 ? -9.898 21.396 13.257 1.00 49.78 185 PRO A CA 1
ATOM 1419 C C . PRO A 1 185 ? -11.085 22.070 12.586 1.00 49.78 185 PRO A C 1
ATOM 1421 O O . PRO A 1 185 ? -11.213 23.280 12.669 1.00 49.78 185 PRO A O 1
ATOM 1424 N N . ALA A 1 186 ? -11.957 21.269 11.976 1.00 50.88 186 ALA A N 1
ATOM 1425 C CA . ALA A 1 186 ? -13.339 21.596 11.650 1.00 50.88 186 ALA A CA 1
ATOM 1426 C C . ALA A 1 186 ? -13.561 23.032 11.150 1.00 50.88 186 ALA A C 1
ATOM 1428 O O . ALA A 1 186 ? -13.663 23.958 11.950 1.00 50.88 186 ALA A O 1
ATOM 1429 N N . GLN A 1 187 ? -13.769 23.144 9.837 1.00 51.19 187 GLN A N 1
ATOM 1430 C CA . GLN A 1 187 ? -14.673 24.073 9.148 1.00 51.19 187 GLN A CA 1
ATOM 1431 C C . GLN A 1 187 ? -15.777 24.684 10.049 1.00 51.19 187 GLN A C 1
ATOM 1433 O O . GLN A 1 187 ? -16.953 24.340 9.962 1.00 51.19 187 GLN A O 1
ATOM 1438 N N . ASN A 1 188 ? -15.389 25.611 10.920 1.00 45.97 188 ASN A N 1
ATOM 1439 C CA . ASN A 1 188 ? -16.237 26.479 11.726 1.00 45.97 188 ASN A CA 1
ATOM 1440 C C . ASN A 1 188 ? -16.074 27.908 11.200 1.00 45.97 188 ASN A C 1
ATOM 1442 O O . ASN A 1 188 ? -15.996 28.848 11.982 1.00 45.97 188 ASN A O 1
ATOM 1446 N N . GLU A 1 189 ? -15.987 28.079 9.884 1.00 56.38 189 GLU A N 1
ATOM 1447 C CA . GLU A 1 189 ? -16.129 29.396 9.273 1.00 56.38 189 GLU A CA 1
ATOM 1448 C C . GLU A 1 189 ? -17.507 29.436 8.603 1.00 56.38 189 GLU A C 1
ATOM 1450 O O . GLU A 1 189 ? -17.747 28.706 7.636 1.00 56.38 189 GLU A O 1
ATOM 1455 N N . PRO A 1 190 ? -18.458 30.196 9.173 1.00 57.53 190 PRO A N 1
ATOM 1456 C CA . PRO A 1 190 ? -19.758 30.397 8.571 1.00 57.53 190 PRO A CA 1
ATOM 1457 C C . PRO A 1 190 ? -19.656 31.356 7.377 1.00 57.53 190 PRO A C 1
ATOM 1459 O O . PRO A 1 190 ? -18.887 32.312 7.384 1.00 57.53 190 PRO A O 1
ATOM 1462 N N . ASP A 1 191 ? -20.533 31.101 6.409 1.00 53.53 191 ASP A N 1
ATOM 1463 C CA . ASP A 1 191 ? -21.030 32.005 5.370 1.00 53.53 191 ASP A CA 1
ATOM 1464 C C . ASP A 1 191 ? -20.080 32.414 4.225 1.00 53.53 191 ASP A C 1
ATOM 1466 O O . ASP A 1 191 ? -19.439 33.460 4.215 1.00 53.53 191 ASP A O 1
ATOM 1470 N N . ALA A 1 192 ? -20.138 31.581 3.181 1.00 56.44 192 ALA A N 1
ATOM 1471 C CA . ALA A 1 192 ? -20.544 31.962 1.825 1.00 56.44 192 ALA A CA 1
ATOM 1472 C C . ALA A 1 192 ? -19.920 33.232 1.211 1.00 56.44 192 ALA A C 1
ATOM 1474 O O . ALA A 1 192 ? -20.491 34.322 1.266 1.00 56.44 192 ALA A O 1
ATOM 1475 N N . ASP A 1 193 ? -18.851 33.029 0.440 1.00 54.78 193 ASP A N 1
ATOM 1476 C CA . ASP A 1 193 ? -18.638 33.791 -0.792 1.00 54.78 193 ASP A CA 1
ATOM 1477 C C . ASP A 1 193 ? -18.832 32.826 -1.979 1.00 54.78 193 ASP A C 1
ATOM 1479 O O . ASP A 1 193 ? -17.959 32.023 -2.309 1.00 54.78 193 ASP A O 1
ATOM 1483 N N . GLU A 1 194 ? -20.032 32.834 -2.574 1.00 59.91 194 GLU A N 1
ATOM 1484 C CA . GLU A 1 194 ? -20.525 31.860 -3.572 1.00 59.91 194 GLU A CA 1
ATOM 1485 C C . GLU A 1 194 ? -19.821 31.926 -4.947 1.00 59.91 194 GLU A C 1
ATOM 1487 O O . GLU A 1 194 ? -20.311 31.355 -5.919 1.00 59.91 194 GLU A O 1
ATOM 1492 N N . ASN A 1 195 ? -18.691 32.627 -5.077 1.00 58.66 195 ASN A N 1
ATOM 1493 C CA . ASN A 1 195 ? -18.138 32.976 -6.391 1.00 58.66 195 ASN A CA 1
ATOM 1494 C C . ASN A 1 195 ? -16.666 32.616 -6.624 1.00 58.66 195 ASN A C 1
ATOM 1496 O O . ASN A 1 195 ? -16.087 33.025 -7.632 1.00 58.66 195 ASN A O 1
ATOM 1500 N N . ALA A 1 196 ? -16.054 31.817 -5.749 1.00 58.06 196 ALA A N 1
ATOM 1501 C CA . ALA A 1 196 ? -14.763 31.209 -6.044 1.00 58.06 196 ALA A CA 1
ATOM 1502 C C . ALA A 1 196 ? -14.969 29.774 -6.538 1.00 58.06 196 ALA A C 1
ATOM 1504 O O . ALA A 1 196 ? -15.098 28.842 -5.751 1.00 58.06 196 ALA A O 1
ATOM 1505 N N . GLU A 1 197 ? -14.905 29.585 -7.856 1.00 62.22 197 GLU A N 1
ATOM 1506 C CA . GLU A 1 197 ? -14.742 28.292 -8.543 1.00 62.22 197 GLU A CA 1
ATOM 1507 C C . GLU A 1 197 ? -13.375 27.627 -8.220 1.00 62.22 197 GLU A C 1
ATOM 1509 O O . GLU A 1 197 ? -12.768 26.943 -9.047 1.00 62.22 197 GLU A O 1
ATOM 1514 N N . ASN A 1 198 ? -12.846 27.834 -7.010 1.00 59.69 198 ASN A N 1
ATOM 1515 C CA . ASN A 1 198 ? -11.689 27.125 -6.497 1.00 59.69 198 ASN A CA 1
ATOM 1516 C C . ASN A 1 198 ? -12.138 25.702 -6.189 1.00 59.69 198 ASN A C 1
ATOM 1518 O O . ASN A 1 198 ? -12.627 25.405 -5.103 1.00 59.69 198 ASN A O 1
ATOM 1522 N N . ARG A 1 199 ? -11.975 24.818 -7.175 1.00 63.84 199 ARG A N 1
ATOM 1523 C CA . ARG A 1 199 ? -12.026 23.374 -6.958 1.00 63.84 199 ARG A CA 1
ATOM 1524 C C . ARG A 1 199 ? -10.964 23.030 -5.926 1.00 63.84 199 ARG A C 1
ATOM 1526 O O . ARG A 1 199 ? -9.781 22.943 -6.247 1.00 63.84 199 ARG A O 1
ATOM 1533 N N . GLU A 1 200 ? -11.400 22.902 -4.684 1.00 68.88 200 GLU A N 1
ATOM 1534 C CA . GLU A 1 200 ? -10.578 22.425 -3.591 1.00 68.88 200 GLU A CA 1
ATOM 1535 C C . GLU A 1 200 ? -9.973 21.082 -4.008 1.00 68.88 200 GLU A C 1
ATOM 1537 O O . GLU A 1 200 ? -10.676 20.158 -4.432 1.00 68.88 200 GLU A O 1
ATOM 1542 N N . VAL A 1 201 ? -8.643 21.000 -3.990 1.00 72.25 201 VAL A N 1
ATOM 1543 C CA . VAL A 1 201 ? -7.942 19.772 -4.353 1.00 72.25 201 VAL A CA 1
ATOM 1544 C C . VAL A 1 201 ? -8.173 18.779 -3.222 1.00 72.25 201 VAL A C 1
ATOM 1546 O O . VAL A 1 201 ? -7.521 18.846 -2.183 1.00 72.25 201 VAL A O 1
ATOM 1549 N N . LYS A 1 202 ? -9.112 17.855 -3.427 1.00 78.25 202 LYS A N 1
ATOM 1550 C CA . LYS A 1 202 ? -9.373 16.765 -2.487 1.00 78.25 202 LYS A CA 1
ATOM 1551 C C . LYS A 1 202 ? -8.196 15.794 -2.492 1.00 78.25 202 LYS A C 1
ATOM 1553 O O . LYS A 1 202 ? -7.993 15.051 -3.453 1.00 78.25 202 LYS A O 1
ATOM 1558 N N . ILE A 1 203 ? -7.409 15.810 -1.421 1.00 81.75 203 ILE A N 1
ATOM 1559 C CA . ILE A 1 203 ? -6.313 14.859 -1.228 1.00 81.75 203 ILE A CA 1
ATOM 1560 C C . ILE A 1 203 ? -6.906 13.547 -0.698 1.00 81.75 203 ILE A C 1
ATOM 1562 O O . ILE A 1 203 ? -7.604 13.568 0.318 1.00 81.75 203 ILE A O 1
ATOM 1566 N N . PRO A 1 204 ? -6.640 12.393 -1.341 1.00 86.31 204 PRO A N 1
ATOM 1567 C CA . PRO A 1 204 ? -7.120 11.113 -0.845 1.00 86.31 204 PRO A CA 1
ATOM 1568 C C . PRO A 1 204 ? -6.596 10.826 0.559 1.00 86.31 204 PRO A C 1
ATOM 1570 O O . PRO A 1 204 ? -5.420 11.040 0.861 1.00 86.31 204 PRO A O 1
ATOM 1573 N N . ARG A 1 205 ? -7.456 10.265 1.407 1.00 88.44 205 ARG A N 1
ATOM 1574 C CA . ARG A 1 205 ? -7.046 9.834 2.741 1.00 88.44 205 ARG A CA 1
ATOM 1575 C C . ARG A 1 205 ? -6.062 8.672 2.648 1.00 88.44 205 ARG A C 1
ATOM 1577 O O . ARG A 1 205 ? -6.281 7.738 1.885 1.00 88.44 205 ARG A O 1
ATOM 1584 N N . PHE A 1 206 ? -5.002 8.701 3.443 1.00 91.12 206 PHE A N 1
ATOM 1585 C CA . PHE A 1 206 ? -3.965 7.672 3.441 1.00 91.12 206 PHE A CA 1
ATOM 1586 C C . PHE A 1 206 ? -4.209 6.631 4.542 1.00 91.12 206 PHE A C 1
ATOM 1588 O O . PHE A 1 206 ? -4.227 6.959 5.726 1.00 91.12 206 PHE A O 1
ATOM 1595 N N . TYR A 1 207 ? -4.359 5.360 4.157 1.00 90.81 207 TYR A N 1
ATOM 1596 C CA . TYR A 1 207 ? -4.550 4.222 5.074 1.00 90.81 207 TYR A CA 1
ATOM 1597 C C . TYR A 1 207 ? -3.343 3.280 5.132 1.00 90.81 207 TYR A C 1
ATOM 1599 O O . TYR A 1 207 ? -3.399 2.201 5.729 1.00 90.81 207 TYR A O 1
ATOM 1607 N N . GLY A 1 208 ? -2.220 3.709 4.567 1.00 95.44 208 GLY A N 1
ATOM 1608 C CA . GLY A 1 208 ? -0.925 3.094 4.785 1.00 95.44 208 GLY A CA 1
ATOM 1609 C C . GLY A 1 208 ? -0.309 2.471 3.544 1.00 95.44 208 GLY A C 1
ATOM 1610 O O . GLY A 1 208 ? -0.935 2.292 2.500 1.00 95.44 208 GLY A O 1
ATOM 1611 N N . PHE A 1 209 ? 0.963 2.133 3.693 1.00 97.00 209 PHE A N 1
ATOM 1612 C CA . PHE A 1 209 ? 1.787 1.518 2.664 1.00 97.00 209 PHE A CA 1
ATOM 1613 C C . PHE A 1 209 ? 2.390 0.228 3.200 1.00 97.00 209 PHE A C 1
ATOM 1615 O O . PHE A 1 209 ? 2.952 0.206 4.302 1.00 97.00 209 PHE A O 1
ATOM 1622 N N . TYR A 1 210 ? 2.268 -0.840 2.420 1.00 96.38 210 TYR A N 1
ATOM 1623 C CA . TYR A 1 210 ? 2.561 -2.198 2.847 1.00 96.38 210 TYR A CA 1
ATOM 1624 C C . TYR A 1 210 ? 3.484 -2.894 1.852 1.00 96.38 210 TYR A C 1
ATOM 1626 O O . TYR A 1 210 ? 3.311 -2.798 0.635 1.00 96.38 210 TYR A O 1
ATOM 1634 N N . LEU A 1 211 ? 4.443 -3.652 2.385 1.00 94.25 211 LEU A N 1
ATOM 1635 C CA . LEU A 1 211 ? 5.369 -4.453 1.591 1.00 94.25 211 LEU A CA 1
ATOM 1636 C C . LEU A 1 211 ? 5.175 -5.949 1.822 1.00 94.25 211 LEU A C 1
ATOM 1638 O O . LEU A 1 211 ? 4.923 -6.360 2.959 1.00 94.25 211 LEU A O 1
ATOM 1642 N N . PRO A 1 212 ? 5.372 -6.775 0.781 1.00 92.69 212 PRO A N 1
ATOM 1643 C CA . PRO A 1 212 ? 5.269 -8.219 0.899 1.00 92.69 212 PRO A CA 1
ATOM 1644 C C . PRO A 1 212 ? 6.358 -8.765 1.830 1.00 92.69 212 PRO A C 1
ATOM 1646 O O . PRO A 1 212 ? 7.544 -8.423 1.726 1.00 92.69 212 PRO A O 1
ATOM 1649 N N . VAL A 1 213 ? 5.945 -9.651 2.734 1.00 90.31 213 VAL A N 1
ATOM 1650 C CA . VAL A 1 213 ? 6.801 -10.336 3.702 1.00 90.31 213 VAL A CA 1
ATOM 1651 C C . VAL A 1 213 ? 7.175 -11.704 3.147 1.00 90.31 213 VAL A C 1
ATOM 1653 O O . VAL A 1 213 ? 6.334 -12.502 2.735 1.00 90.31 213 VAL A O 1
ATOM 1656 N N . ARG A 1 214 ? 8.472 -12.004 3.125 1.00 86.62 214 ARG A N 1
ATOM 1657 C CA . ARG A 1 214 ? 8.971 -13.317 2.703 1.00 86.62 214 ARG A CA 1
ATOM 1658 C C . ARG A 1 214 ? 8.800 -14.366 3.790 1.00 86.62 214 ARG A C 1
ATOM 1660 O O . ARG A 1 214 ? 8.625 -14.062 4.963 1.00 86.62 214 ARG A O 1
ATOM 1667 N N . LYS A 1 215 ? 9.008 -15.630 3.409 1.00 85.69 215 LYS A N 1
ATOM 1668 C CA . LYS A 1 215 ? 9.060 -16.768 4.343 1.00 85.69 215 LYS A CA 1
ATOM 1669 C C . LYS A 1 215 ? 10.092 -16.601 5.468 1.00 85.69 215 LYS A C 1
ATOM 1671 O O . LYS A 1 215 ? 9.931 -17.206 6.518 1.00 85.69 215 LYS A O 1
ATOM 1676 N N . ASP A 1 216 ? 11.146 -15.813 5.253 1.00 82.75 216 ASP A N 1
ATOM 1677 C CA . ASP A 1 216 ? 12.167 -15.507 6.266 1.00 82.75 216 ASP A CA 1
ATOM 1678 C C . ASP A 1 216 ? 11.804 -14.301 7.159 1.00 82.75 216 ASP A C 1
ATOM 1680 O O . ASP A 1 216 ? 12.596 -13.912 8.017 1.00 82.75 216 ASP A O 1
ATOM 1684 N N . GLY A 1 217 ? 10.628 -13.694 6.961 1.00 82.31 217 GLY A N 1
ATOM 1685 C CA . GLY A 1 217 ? 10.176 -12.497 7.669 1.00 82.31 217 GLY A CA 1
ATOM 1686 C C . GLY A 1 217 ? 10.771 -11.190 7.172 1.00 82.31 217 GLY A C 1
ATOM 1687 O O . GLY A 1 217 ? 10.436 -10.132 7.703 1.00 82.31 217 GLY A O 1
ATOM 1688 N N . SER A 1 218 ? 11.649 -11.226 6.168 1.00 81.19 218 SER A N 1
ATOM 1689 C CA . SER A 1 218 ? 12.169 -10.001 5.574 1.00 81.19 218 SER A CA 1
ATOM 1690 C C . SER A 1 218 ? 11.152 -9.395 4.610 1.00 81.19 218 SER A C 1
ATOM 1692 O O . SER A 1 218 ? 10.597 -10.068 3.739 1.00 81.19 218 SER A O 1
ATOM 1694 N N . MET A 1 219 ? 10.948 -8.091 4.741 1.00 81.56 219 MET A N 1
ATOM 1695 C CA . MET A 1 219 ? 10.489 -7.247 3.645 1.00 81.56 219 MET A CA 1
ATOM 1696 C C . MET A 1 219 ? 11.721 -6.881 2.804 1.00 81.56 219 MET A C 1
ATOM 1698 O O . MET A 1 219 ? 12.849 -6.878 3.294 1.00 81.56 219 MET A O 1
ATOM 1702 N N . ARG A 1 220 ? 11.581 -6.572 1.521 1.00 72.50 220 ARG A N 1
ATOM 1703 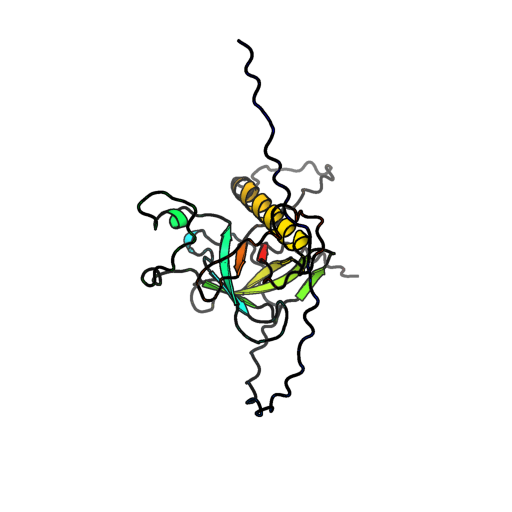C CA . ARG A 1 220 ? 12.672 -5.890 0.809 1.00 72.50 220 ARG A CA 1
ATOM 1704 C C . ARG A 1 220 ? 12.080 -4.835 -0.093 1.00 72.50 220 ARG A C 1
ATOM 1706 O O . ARG A 1 220 ? 11.370 -5.187 -1.027 1.00 72.50 220 ARG A O 1
ATOM 1713 N N . PHE A 1 221 ? 12.478 -3.593 0.143 1.00 71.19 221 PHE A N 1
ATOM 1714 C CA . PHE A 1 221 ? 12.554 -2.592 -0.907 1.00 71.19 221 PHE A CA 1
ATOM 1715 C C . PHE A 1 221 ? 13.619 -3.101 -1.868 1.00 71.19 221 PHE A C 1
ATOM 1717 O O . PHE A 1 221 ? 14.796 -3.184 -1.515 1.00 71.19 221 PHE A O 1
ATOM 1724 N N . ARG A 1 222 ? 13.202 -3.621 -3.015 1.00 68.56 222 ARG A N 1
ATOM 1725 C CA . ARG A 1 222 ? 14.156 -3.990 -4.048 1.00 68.56 222 ARG A CA 1
ATOM 1726 C C . ARG A 1 222 ? 14.202 -2.819 -5.019 1.00 68.56 222 ARG A C 1
ATOM 1728 O O . ARG A 1 222 ? 13.214 -2.565 -5.691 1.00 68.56 222 ARG A O 1
ATOM 1735 N N . SER A 1 223 ? 15.332 -2.128 -5.066 1.00 68.44 223 SER A N 1
ATOM 1736 C CA . SER A 1 223 ? 15.719 -1.333 -6.226 1.00 68.44 223 SER A CA 1
ATOM 1737 C C . SER A 1 223 ? 16.527 -2.230 -7.160 1.00 68.44 223 SER A C 1
ATOM 1739 O O . SER A 1 223 ? 17.243 -3.143 -6.722 1.00 68.44 223 SER A O 1
ATOM 1741 N N . HIS A 1 224 ? 16.381 -2.028 -8.464 1.00 68.88 224 HIS A N 1
ATOM 1742 C CA . HIS A 1 224 ? 17.162 -2.749 -9.461 1.00 68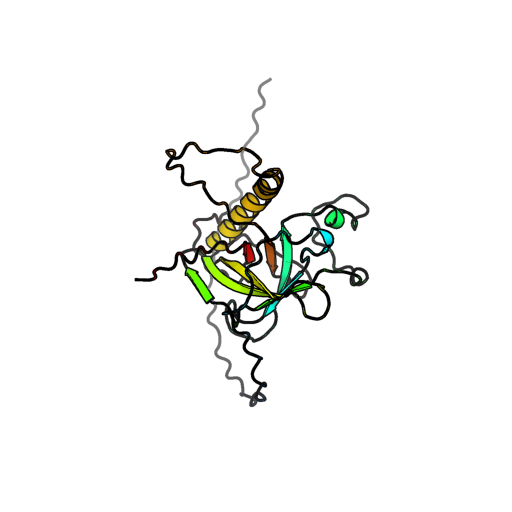.88 224 HIS A CA 1
ATOM 1743 C C . HIS A 1 224 ? 18.555 -2.095 -9.579 1.00 68.88 224 HIS A C 1
ATOM 1745 O O . HIS A 1 224 ? 18.865 -1.379 -10.526 1.00 68.88 224 HIS A O 1
ATOM 1751 N N . GLY A 1 225 ? 19.388 -2.307 -8.553 1.00 73.88 225 GLY A N 1
ATOM 1752 C CA . GLY A 1 225 ? 20.713 -1.688 -8.430 1.00 73.88 225 GLY A CA 1
ATOM 1753 C C . GLY A 1 225 ? 20.668 -0.166 -8.236 1.00 73.88 225 GLY A C 1
ATOM 1754 O O . GLY A 1 225 ? 19.601 0.425 -8.116 1.00 73.88 225 GLY A O 1
ATOM 1755 N N . GLU A 1 226 ? 21.842 0.468 -8.200 1.00 74.06 226 GLU A N 1
ATOM 1756 C CA . GLU A 1 226 ? 21.983 1.932 -8.059 1.00 74.06 226 GLU A CA 1
ATOM 1757 C C . GLU A 1 226 ? 21.624 2.704 -9.344 1.00 74.06 226 GLU A C 1
ATOM 1759 O O . GLU A 1 226 ? 21.541 3.925 -9.320 1.00 74.06 226 GLU A O 1
ATOM 1764 N N . LEU A 1 227 ? 21.420 1.998 -10.464 1.00 75.75 227 LEU A N 1
ATOM 1765 C CA . LEU A 1 227 ? 21.179 2.577 -11.791 1.00 75.75 227 LEU A CA 1
ATOM 1766 C C . LEU A 1 227 ? 19.728 2.429 -12.285 1.00 75.75 227 LEU A C 1
ATOM 1768 O O . LEU A 1 227 ? 19.443 2.864 -13.394 1.00 75.75 227 LEU A O 1
ATOM 1772 N N . CYS A 1 228 ? 18.826 1.788 -11.528 1.00 81.00 228 CYS A N 1
ATOM 1773 C CA . CYS A 1 228 ? 17.393 1.820 -11.853 1.00 81.00 228 CYS A CA 1
ATOM 1774 C C . CYS A 1 228 ? 16.753 3.017 -11.155 1.00 81.00 228 CYS A C 1
ATOM 1776 O O . CYS A 1 228 ? 16.706 3.067 -9.925 1.00 81.00 228 CYS A O 1
ATOM 1778 N N . ASP A 1 229 ? 16.261 3.944 -11.965 1.00 81.75 229 ASP A N 1
ATOM 1779 C CA . ASP A 1 229 ? 15.410 5.055 -11.567 1.00 81.75 229 ASP A CA 1
ATOM 1780 C C . ASP A 1 229 ? 13.930 4.754 -11.874 1.00 81.75 229 ASP A C 1
ATOM 1782 O O . ASP A 1 229 ? 13.546 3.646 -12.264 1.00 81.75 229 ASP A O 1
ATOM 1786 N N . GLU A 1 230 ? 13.084 5.759 -11.672 1.00 81.62 230 GLU A N 1
ATOM 1787 C CA . GLU A 1 230 ? 11.644 5.707 -11.922 1.00 81.62 230 GLU A CA 1
ATOM 1788 C C . GLU A 1 230 ? 11.255 5.495 -13.401 1.00 81.62 230 GLU A C 1
ATOM 1790 O O . GLU A 1 230 ? 10.136 5.058 -13.684 1.00 81.62 230 GLU A O 1
ATOM 1795 N N . GLU A 1 231 ? 12.161 5.753 -14.350 1.00 86.44 231 GLU A N 1
ATOM 1796 C CA . GLU A 1 231 ? 11.919 5.566 -15.787 1.00 86.44 231 GLU A CA 1
ATOM 1797 C C . GLU A 1 231 ? 12.255 4.143 -16.254 1.00 86.44 231 GLU A C 1
ATOM 1799 O O . GLU A 1 231 ? 11.898 3.735 -17.364 1.00 86.44 231 GLU A O 1
ATOM 1804 N N . CYS A 1 232 ? 12.915 3.349 -15.410 1.00 88.75 232 CYS A N 1
ATOM 1805 C CA . CYS A 1 232 ? 13.356 2.017 -15.776 1.00 88.75 232 CYS A CA 1
ATOM 1806 C C . CYS A 1 232 ? 12.182 1.029 -15.908 1.00 88.75 232 CYS A C 1
ATOM 1808 O O . CYS A 1 232 ? 11.509 0.658 -14.943 1.00 88.75 232 CYS A O 1
ATOM 1810 N N . GLN A 1 233 ? 11.981 0.529 -17.128 1.00 91.38 233 GLN A N 1
ATOM 1811 C CA . GLN A 1 233 ? 10.881 -0.377 -17.487 1.00 91.38 233 GLN A CA 1
ATOM 1812 C C . GLN A 1 233 ? 11.243 -1.863 -17.372 1.00 91.38 233 GLN A C 1
ATOM 1814 O O . GLN A 1 233 ? 10.569 -2.716 -17.946 1.00 91.38 233 GLN A O 1
ATOM 1819 N N . GLN A 1 234 ? 12.329 -2.202 -16.675 1.00 92.12 234 GLN A N 1
ATOM 1820 C CA . GLN A 1 234 ? 12.744 -3.596 -16.570 1.00 92.12 234 GLN A CA 1
ATOM 1821 C C . GLN A 1 234 ? 11.749 -4.398 -15.741 1.00 92.12 234 GLN A C 1
ATOM 1823 O O . GLN A 1 234 ? 11.454 -4.036 -14.599 1.00 92.12 234 GLN A O 1
ATOM 1828 N N . GLU A 1 235 ? 11.269 -5.497 -16.324 1.00 92.75 235 GLU A N 1
ATOM 1829 C CA . GLU A 1 235 ? 10.370 -6.415 -15.643 1.00 92.75 235 GLU A CA 1
ATOM 1830 C C . GLU A 1 235 ? 11.063 -7.072 -14.450 1.00 92.75 235 GLU A C 1
ATOM 1832 O O . GLU A 1 235 ? 12.190 -7.569 -14.545 1.00 92.75 235 GLU A O 1
ATOM 1837 N N . VAL A 1 236 ? 10.374 -7.099 -13.313 1.00 89.94 236 VAL A N 1
ATOM 1838 C CA . VAL A 1 236 ? 10.891 -7.667 -12.073 1.00 89.94 236 VAL A CA 1
ATOM 1839 C C . VAL A 1 236 ? 9.963 -8.756 -11.535 1.00 89.94 236 VAL A C 1
ATOM 1841 O O . VAL A 1 236 ? 8.755 -8.559 -11.440 1.00 89.94 236 VAL A O 1
ATOM 1844 N N . PRO A 1 237 ? 10.506 -9.906 -11.088 1.00 88.56 237 PRO A N 1
ATOM 1845 C CA . PRO A 1 237 ? 9.708 -11.016 -10.560 1.00 88.56 237 PRO A CA 1
ATOM 1846 C C . PRO A 1 237 ? 9.343 -10.810 -9.080 1.00 88.56 237 PRO A C 1
ATOM 1848 O O . PRO A 1 237 ? 9.248 -11.765 -8.306 1.00 88.56 237 PRO A O 1
ATOM 1851 N N . TRP A 1 238 ? 9.309 -9.564 -8.618 1.00 86.81 238 TRP A N 1
ATOM 1852 C CA . TRP A 1 238 ? 9.089 -9.240 -7.216 1.00 86.81 238 TRP A CA 1
ATOM 1853 C C . TRP A 1 238 ? 7.614 -8.957 -7.013 1.00 86.81 238 TRP A C 1
ATOM 1855 O O . TRP A 1 238 ? 7.002 -8.315 -7.854 1.00 86.81 238 TRP A O 1
ATOM 1865 N N . MET A 1 239 ? 7.081 -9.394 -5.875 1.00 89.94 239 MET A N 1
ATOM 1866 C CA . MET A 1 239 ? 5.730 -9.021 -5.475 1.00 89.94 239 MET A CA 1
ATOM 1867 C C . MET A 1 239 ? 5.623 -7.500 -5.378 1.00 89.94 239 MET A C 1
ATOM 1869 O O . MET A 1 239 ? 6.529 -6.830 -4.863 1.00 89.94 239 MET A O 1
ATOM 1873 N N . THR A 1 240 ? 4.512 -6.990 -5.877 1.00 91.88 240 THR A N 1
ATOM 1874 C CA . THR A 1 240 ? 4.207 -5.566 -5.920 1.00 91.88 240 THR A CA 1
ATOM 1875 C C . THR A 1 240 ? 3.860 -4.984 -4.538 1.00 91.88 240 THR A C 1
ATOM 1877 O O . THR A 1 240 ? 3.211 -5.651 -3.729 1.00 91.88 240 THR A O 1
ATOM 1880 N N . PRO A 1 241 ? 4.326 -3.768 -4.206 1.00 94.44 241 PRO A N 1
ATOM 1881 C CA . PRO A 1 241 ? 3.887 -3.043 -3.016 1.00 94.44 241 PRO A CA 1
ATOM 1882 C C . PRO A 1 241 ? 2.403 -2.645 -3.083 1.00 94.44 241 PRO A C 1
ATOM 1884 O O . PRO A 1 241 ? 1.827 -2.521 -4.162 1.00 94.44 241 PRO A O 1
ATOM 1887 N N . ILE A 1 242 ? 1.795 -2.397 -1.919 1.00 96.31 242 ILE A N 1
ATOM 1888 C CA . ILE A 1 242 ? 0.392 -1.972 -1.814 1.00 96.31 242 ILE A CA 1
ATOM 1889 C C . ILE A 1 242 ? 0.300 -0.621 -1.112 1.00 96.31 242 ILE A C 1
ATOM 1891 O O . ILE A 1 242 ? 0.774 -0.461 0.016 1.00 96.31 242 ILE A O 1
ATOM 1895 N N . LEU A 1 243 ? -0.381 0.322 -1.760 1.00 97.06 243 LEU A N 1
ATOM 1896 C CA . LEU A 1 243 ? -0.774 1.608 -1.197 1.00 97.06 243 LEU A CA 1
ATOM 1897 C C . LEU A 1 243 ? -2.291 1.612 -0.951 1.00 97.06 243 LEU A C 1
ATOM 1899 O O . LEU A 1 243 ? -3.070 1.425 -1.886 1.00 97.06 243 LEU A O 1
ATOM 1903 N N . LEU A 1 244 ? -2.707 1.803 0.304 1.00 96.19 244 LEU A N 1
ATOM 1904 C CA . LEU A 1 244 ? -4.115 1.875 0.704 1.00 96.19 244 LEU A CA 1
ATOM 1905 C C . LEU A 1 244 ? -4.555 3.329 0.870 1.00 96.19 244 LEU A C 1
ATOM 1907 O O . LEU A 1 244 ? -3.953 4.093 1.628 1.00 96.19 244 LEU A O 1
ATOM 1911 N N . LEU A 1 245 ? -5.642 3.683 0.191 1.00 94.56 245 LEU A N 1
ATOM 1912 C CA . LEU A 1 245 ? -6.225 5.018 0.153 1.00 94.56 245 LEU A CA 1
ATOM 1913 C C . LEU A 1 245 ? -7.728 4.971 0.464 1.00 94.56 245 LEU A C 1
ATOM 1915 O O . LEU A 1 245 ? -8.396 3.945 0.296 1.00 94.56 245 LEU A O 1
ATOM 1919 N N . GLY A 1 246 ? -8.270 6.098 0.913 1.00 89.00 246 GLY A N 1
ATOM 1920 C CA . GLY A 1 246 ? -9.702 6.302 1.091 1.00 89.00 246 GLY A CA 1
ATOM 1921 C C . GLY A 1 246 ? -10.412 6.573 -0.223 1.00 89.00 246 GLY A C 1
ATOM 1922 O O . GLY A 1 246 ? -9.894 7.253 -1.105 1.00 89.00 246 GLY A O 1
ATOM 1923 N N . GLY A 1 247 ? -11.609 6.004 -0.355 1.00 74.88 247 GLY A N 1
ATOM 1924 C CA . GLY A 1 247 ? -12.437 6.151 -1.542 1.00 74.88 247 GLY A CA 1
ATOM 1925 C C . GLY A 1 247 ? -13.440 7.286 -1.402 1.00 74.88 247 GLY A C 1
ATOM 1926 O O . GLY A 1 247 ? -14.602 7.035 -1.112 1.00 74.88 247 GLY A O 1
ATOM 1927 N N . GLU A 1 248 ? -13.052 8.522 -1.693 1.00 64.94 248 GLU A N 1
ATOM 1928 C CA . GLU A 1 248 ? -14.047 9.519 -2.104 1.00 64.94 248 GLU A CA 1
ATOM 1929 C C . GLU A 1 248 ? -14.261 9.381 -3.604 1.00 64.94 248 GLU A C 1
ATOM 1931 O O . GLU A 1 248 ? -13.815 10.190 -4.409 1.00 64.94 248 GLU A O 1
ATOM 1936 N N . THR A 1 249 ? -14.886 8.281 -4.011 1.00 55.34 249 THR A N 1
ATOM 1937 C CA . THR A 1 249 ? -15.479 8.265 -5.343 1.00 55.34 249 THR A CA 1
ATOM 1938 C C . THR A 1 249 ? -16.825 8.929 -5.159 1.00 55.34 249 THR A C 1
ATOM 1940 O O . THR A 1 249 ? -17.768 8.302 -4.680 1.00 55.34 249 THR A O 1
ATOM 1943 N N . GLU A 1 250 ? -16.884 10.224 -5.452 1.00 56.41 250 GLU A N 1
ATOM 1944 C CA . GLU A 1 250 ? -18.149 10.824 -5.834 1.00 56.41 250 GLU A CA 1
ATOM 1945 C C . GLU A 1 250 ? -18.630 10.009 -7.037 1.00 56.41 250 GLU A C 1
ATOM 1947 O O . GLU A 1 250 ? -18.176 10.196 -8.163 1.00 56.41 250 GLU A O 1
ATOM 1952 N N . GLU A 1 251 ? -19.499 9.029 -6.786 1.00 51.59 251 GLU A N 1
ATOM 1953 C CA . GLU A 1 251 ? -20.508 8.649 -7.761 1.00 51.59 251 GLU A CA 1
ATOM 1954 C C . GLU A 1 251 ? -21.342 9.912 -7.962 1.00 51.59 251 GLU A C 1
ATOM 1956 O O . GLU A 1 251 ? -22.388 10.107 -7.347 1.00 51.59 251 GLU A O 1
ATOM 1961 N N . THR A 1 252 ? -20.828 10.840 -8.769 1.00 47.62 252 THR A N 1
ATOM 1962 C CA . THR A 1 252 ? -21.679 11.794 -9.449 1.00 47.62 252 THR A CA 1
ATOM 1963 C C . THR A 1 252 ? -22.590 10.930 -10.292 1.00 47.62 252 THR A C 1
ATOM 1965 O O . THR A 1 252 ? -22.203 10.387 -11.325 1.00 47.62 252 THR A O 1
ATOM 1968 N N . ALA A 1 253 ? -23.777 10.702 -9.741 1.00 43.19 253 ALA A N 1
ATOM 1969 C CA . ALA A 1 253 ? -24.896 10.100 -10.411 1.00 43.19 253 ALA A CA 1
ATOM 1970 C C . ALA A 1 253 ? -25.077 10.838 -11.741 1.00 43.19 253 ALA A C 1
ATOM 1972 O O . ALA A 1 253 ? -25.658 11.919 -11.804 1.00 43.19 253 ALA A O 1
ATOM 1973 N N . LEU A 1 254 ? -24.535 10.256 -12.807 1.00 45.09 254 LEU A N 1
ATOM 1974 C CA . LEU A 1 254 ? -25.061 10.409 -14.152 1.00 45.09 254 LEU A CA 1
ATOM 1975 C C . LEU A 1 254 ? -26.404 9.665 -14.158 1.00 45.09 254 LEU A C 1
ATOM 1977 O O . LEU A 1 254 ? -26.528 8.569 -14.695 1.00 45.09 254 LEU A O 1
ATOM 1981 N N . GLU A 1 255 ? -27.382 10.225 -13.445 1.00 46.09 255 GLU A N 1
ATOM 1982 C CA . GLU A 1 255 ? -28.793 10.014 -13.738 1.00 46.09 255 GLU A CA 1
ATOM 1983 C C . GLU A 1 255 ? -29.110 10.918 -14.938 1.00 46.09 255 GLU A C 1
ATOM 1985 O O . GLU A 1 255 ? -29.450 12.086 -14.763 1.00 46.09 255 GLU A O 1
ATOM 1990 N N . ASP A 1 256 ? -28.919 10.380 -16.146 1.00 43.44 256 ASP A N 1
ATOM 1991 C CA . ASP A 1 256 ? -29.534 10.876 -17.388 1.00 43.44 256 ASP A CA 1
ATOM 1992 C C . ASP A 1 256 ? -30.712 9.965 -17.776 1.00 43.44 256 ASP A C 1
ATOM 1994 O O . ASP A 1 256 ? -30.540 8.719 -17.747 1.00 43.44 256 ASP A O 1
#